Protein AF-A0A1A6FVG8-F1 (afdb_monomer)

Structure (mmCIF, N/CA/C/O backbone):
data_AF-A0A1A6FVG8-F1
#
_entry.id   AF-A0A1A6FVG8-F1
#
loop_
_atom_site.group_PDB
_atom_site.id
_atom_site.type_symbol
_atom_site.label_atom_id
_atom_site.label_alt_id
_atom_site.label_comp_id
_atom_site.label_asym_id
_atom_site.label_entity_id
_atom_site.label_seq_id
_atom_site.pdbx_PDB_ins_code
_atom_site.Cartn_x
_atom_site.Cartn_y
_atom_site.Cartn_z
_atom_site.occupancy
_atom_site.B_iso_or_equiv
_atom_site.auth_seq_id
_atom_site.auth_comp_id
_atom_site.auth_asym_id
_atom_site.auth_atom_id
_atom_site.pdbx_PDB_model_num
ATOM 1 N N . MET A 1 1 ? -2.860 -23.372 -15.529 1.00 34.84 1 MET A N 1
ATOM 2 C CA . MET A 1 1 ? -3.902 -23.498 -14.485 1.00 34.84 1 MET A CA 1
ATOM 3 C C . MET A 1 1 ? -3.884 -22.216 -13.675 1.00 34.84 1 MET A C 1
ATOM 5 O O . MET A 1 1 ? -2.867 -21.927 -13.066 1.00 34.84 1 MET A O 1
ATOM 9 N N . ASN A 1 2 ? -4.940 -21.405 -13.748 1.00 47.41 2 ASN A N 1
ATOM 10 C CA . ASN A 1 2 ? -5.013 -20.133 -13.028 1.00 47.41 2 ASN A CA 1
ATOM 11 C C . ASN A 1 2 ? -5.365 -20.455 -11.566 1.00 47.41 2 ASN A C 1
ATOM 13 O O . ASN A 1 2 ? -6.542 -20.512 -11.205 1.00 47.41 2 ASN A O 1
ATOM 17 N N . SER A 1 3 ? -4.362 -20.807 -10.752 1.00 52.22 3 SER A N 1
ATOM 18 C CA . SER A 1 3 ? -4.571 -20.931 -9.312 1.00 52.22 3 SER A CA 1
ATOM 19 C C . SER A 1 3 ? -5.071 -19.571 -8.834 1.00 52.22 3 SER A C 1
ATOM 21 O O . SER A 1 3 ? -4.434 -18.543 -9.059 1.00 52.22 3 SER A O 1
ATOM 23 N N . LYS A 1 4 ? -6.281 -19.535 -8.264 1.00 65.56 4 LYS A N 1
ATOM 24 C CA . LYS A 1 4 ? -6.825 -18.307 -7.681 1.00 65.56 4 LYS A CA 1
ATOM 25 C C . LYS A 1 4 ? -5.767 -17.762 -6.725 1.00 65.56 4 LYS A C 1
ATOM 27 O O . LYS A 1 4 ? -5.403 -18.447 -5.772 1.00 65.56 4 LYS A O 1
ATOM 32 N N . CYS A 1 5 ? -5.256 -16.567 -7.013 1.00 75.31 5 CYS A N 1
ATOM 33 C CA . CYS A 1 5 ? -4.341 -15.858 -6.130 1.00 75.31 5 CYS A CA 1
ATOM 34 C C . CYS A 1 5 ? -4.973 -15.834 -4.732 1.00 75.31 5 CYS A C 1
ATOM 36 O O . CYS A 1 5 ? -6.066 -15.287 -4.569 1.00 75.31 5 CYS A O 1
ATOM 38 N N . GLN A 1 6 ? -4.345 -16.506 -3.762 1.00 88.25 6 GLN A N 1
ATOM 39 C CA . GLN A 1 6 ? -4.859 -16.568 -2.397 1.00 88.25 6 GLN A CA 1
ATOM 40 C C . GLN A 1 6 ? -4.835 -15.163 -1.793 1.00 88.25 6 GLN A C 1
ATOM 42 O O . GLN A 1 6 ? -3.859 -14.423 -1.942 1.00 88.25 6 GLN A O 1
ATOM 47 N N . ARG A 1 7 ? -5.926 -14.789 -1.125 1.00 90.19 7 ARG A N 1
ATOM 48 C CA . ARG A 1 7 ? -6.104 -13.468 -0.521 1.00 90.19 7 ARG A CA 1
ATOM 49 C C . ARG A 1 7 ? -6.592 -13.606 0.912 1.00 90.19 7 ARG A C 1
ATOM 51 O O . ARG A 1 7 ? -7.279 -14.572 1.238 1.00 90.19 7 ARG A O 1
ATOM 58 N N . VAL A 1 8 ? -6.253 -12.624 1.734 1.00 90.25 8 VAL A N 1
ATOM 59 C CA . VAL A 1 8 ? -6.720 -12.491 3.116 1.00 90.25 8 VAL A CA 1
ATOM 60 C C . VAL A 1 8 ? -7.583 -11.243 3.210 1.00 90.25 8 VAL A C 1
ATOM 62 O O . VAL A 1 8 ? -7.234 -10.199 2.656 1.00 90.25 8 VAL A O 1
ATOM 65 N N . GLU A 1 9 ? -8.717 -11.366 3.890 1.00 91.00 9 GLU A N 1
ATOM 66 C CA . GLU A 1 9 ? -9.597 -10.239 4.185 1.00 91.00 9 GLU A CA 1
ATOM 67 C C . GLU A 1 9 ? -8.962 -9.329 5.245 1.00 91.00 9 GLU A C 1
ATOM 69 O O . GLU A 1 9 ? -8.462 -9.784 6.278 1.00 91.00 9 GLU A O 1
ATOM 74 N N . LEU A 1 10 ? -8.968 -8.033 4.963 1.00 92.06 10 LEU A N 1
ATOM 75 C CA . LEU A 1 10 ? -8.515 -6.970 5.843 1.00 92.06 10 LEU A CA 1
ATOM 76 C C . LEU A 1 10 ? -9.666 -6.500 6.738 1.00 92.06 10 LEU A C 1
ATOM 78 O O . LEU A 1 10 ? -10.840 -6.630 6.402 1.00 92.06 10 LEU A O 1
ATOM 82 N N . ASN A 1 11 ? -9.341 -5.880 7.873 1.00 90.31 11 ASN A N 1
ATOM 83 C CA . ASN A 1 11 ? -10.355 -5.401 8.821 1.00 90.31 11 ASN A CA 1
ATOM 84 C C . ASN A 1 11 ? -11.219 -4.225 8.317 1.00 90.31 11 ASN A C 1
ATOM 86 O O . ASN A 1 11 ? -12.112 -3.782 9.039 1.00 90.31 11 ASN A O 1
ATOM 90 N N . ASP A 1 12 ? -10.964 -3.732 7.103 1.00 92.25 12 ASP A N 1
ATOM 91 C CA . ASP A 1 12 ? -11.738 -2.701 6.417 1.00 92.25 12 ASP A CA 1
ATOM 92 C C . ASP A 1 12 ? -12.508 -3.230 5.189 1.00 92.25 12 ASP A C 1
ATOM 94 O O . ASP A 1 12 ? -12.988 -2.429 4.389 1.00 92.25 12 ASP A O 1
ATOM 98 N N . GLY A 1 13 ? -12.628 -4.558 5.045 1.00 91.31 13 GLY A N 1
ATOM 99 C CA . GLY A 1 13 ? -13.398 -5.233 3.991 1.00 91.31 13 GLY A CA 1
ATOM 100 C C . GLY A 1 13 ? -12.661 -5.409 2.659 1.00 91.31 13 GLY A C 1
ATOM 101 O O . GLY A 1 13 ? -13.190 -6.026 1.734 1.00 91.31 13 GLY A O 1
ATOM 102 N N . HIS A 1 14 ? -11.439 -4.887 2.538 1.00 92.56 14 HIS A N 1
ATOM 103 C CA . HIS A 1 14 ? -10.589 -5.115 1.372 1.00 92.56 14 HIS A CA 1
ATOM 104 C C . HIS A 1 14 ? -9.851 -6.461 1.445 1.00 92.56 14 HIS A C 1
ATOM 106 O O . HIS A 1 14 ? -9.813 -7.115 2.483 1.00 92.56 14 HIS A O 1
ATOM 112 N N . PHE A 1 15 ? -9.219 -6.877 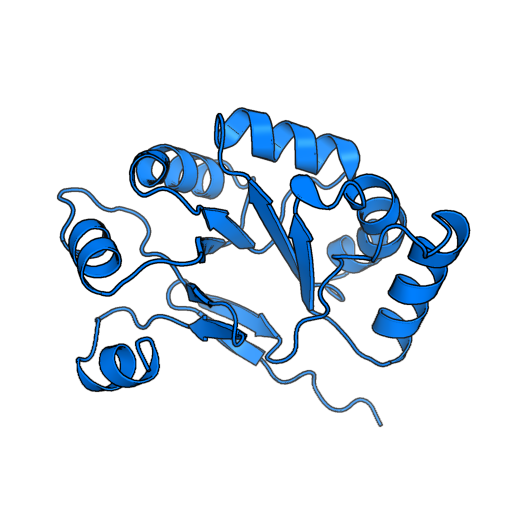0.344 1.00 91.06 15 PHE A N 1
ATOM 113 C CA . PHE A 1 15 ? -8.503 -8.153 0.258 1.00 91.06 15 PHE A CA 1
ATOM 114 C C . PHE A 1 15 ? -7.066 -7.954 -0.206 1.00 91.06 15 PHE A C 1
ATOM 116 O O . PHE A 1 15 ? -6.839 -7.439 -1.297 1.00 91.06 15 PHE A O 1
ATOM 123 N N . ILE A 1 16 ? -6.105 -8.453 0.570 1.00 90.88 16 ILE A N 1
ATOM 124 C CA . ILE A 1 16 ? -4.681 -8.414 0.222 1.00 90.88 16 ILE A CA 1
ATOM 125 C C . ILE A 1 16 ? -4.210 -9.782 -0.299 1.00 90.88 16 ILE A C 1
ATOM 127 O O . ILE A 1 16 ? -4.532 -10.805 0.315 1.00 90.88 16 ILE A O 1
ATOM 131 N N . PRO A 1 17 ? -3.452 -9.859 -1.409 1.00 91.94 17 PRO A N 1
ATOM 132 C CA . PRO A 1 17 ? -2.793 -11.101 -1.811 1.00 91.94 17 PRO A CA 1
ATOM 133 C C . PRO A 1 17 ? -1.772 -11.574 -0.768 1.00 91.94 17 PRO A C 1
ATOM 135 O O . PRO A 1 17 ? -0.969 -10.778 -0.276 1.00 91.94 17 PRO A O 1
ATOM 138 N N . VAL A 1 18 ? -1.781 -12.877 -0.462 1.00 89.81 18 VAL A N 1
ATOM 139 C CA . VAL A 1 18 ? -0.956 -13.467 0.617 1.00 89.81 18 VAL A CA 1
ATOM 140 C C . VAL A 1 18 ? 0.545 -13.380 0.367 1.00 89.81 18 VAL A C 1
ATOM 142 O O . VAL A 1 18 ? 1.324 -13.389 1.315 1.00 89.81 18 VAL A O 1
ATOM 145 N N . LEU A 1 19 ? 0.950 -13.307 -0.901 1.00 89.50 19 LEU A N 1
ATOM 146 C CA . LEU A 1 19 ? 2.344 -13.249 -1.309 1.00 89.50 19 LEU A CA 1
ATOM 147 C C . LEU A 1 19 ? 2.613 -11.927 -2.025 1.00 89.50 19 LEU A C 1
ATOM 149 O O . LEU A 1 19 ? 2.055 -11.671 -3.094 1.00 89.50 19 LEU A O 1
ATOM 153 N N . GLY A 1 20 ? 3.464 -11.106 -1.411 1.00 89.31 20 GLY A N 1
ATOM 154 C CA . GLY A 1 20 ? 3.943 -9.842 -1.960 1.00 89.31 20 GLY A CA 1
ATOM 155 C C . GLY A 1 20 ? 5.309 -9.977 -2.629 1.00 89.31 20 GLY A C 1
ATOM 156 O O . GLY A 1 20 ? 6.128 -10.808 -2.241 1.00 89.31 20 GLY A O 1
ATOM 157 N N . PHE A 1 21 ? 5.550 -9.135 -3.627 1.00 90.69 21 PHE A N 1
ATOM 158 C CA . PHE A 1 21 ? 6.828 -8.951 -4.295 1.00 90.69 21 PHE A CA 1
ATOM 159 C C . PHE A 1 21 ? 7.433 -7.611 -3.866 1.00 90.69 21 PHE A C 1
ATOM 161 O O . PHE A 1 21 ? 6.901 -6.551 -4.197 1.00 90.69 21 PHE A O 1
ATOM 168 N N . GLY A 1 22 ? 8.535 -7.655 -3.118 1.00 89.00 22 GLY A N 1
ATOM 169 C CA . GLY A 1 22 ? 9.268 -6.456 -2.712 1.00 89.00 22 GLY A CA 1
ATOM 170 C C . GLY A 1 22 ? 10.057 -5.859 -3.874 1.00 89.00 22 GLY A C 1
ATOM 171 O O . GLY A 1 22 ? 10.742 -6.573 -4.601 1.00 89.00 22 GLY A O 1
ATOM 172 N N . THR A 1 23 ? 9.989 -4.539 -4.034 1.00 87.38 23 THR A N 1
ATOM 173 C CA . THR A 1 23 ? 10.678 -3.804 -5.114 1.00 87.38 23 THR A CA 1
ATOM 174 C C . THR A 1 23 ? 11.928 -3.056 -4.637 1.00 87.38 23 THR A C 1
ATOM 176 O O . THR A 1 23 ? 12.457 -2.193 -5.344 1.00 87.38 23 THR A O 1
ATOM 179 N N . ALA A 1 24 ? 12.419 -3.399 -3.442 1.00 87.12 24 ALA A N 1
ATOM 180 C CA . ALA A 1 24 ? 13.734 -2.999 -2.962 1.00 87.12 24 ALA A CA 1
ATOM 181 C C . ALA A 1 24 ? 14.803 -3.761 -3.754 1.00 87.12 24 ALA A C 1
ATOM 183 O O . ALA A 1 24 ? 14.993 -4.963 -3.572 1.00 87.12 24 ALA A O 1
ATOM 184 N N . ILE A 1 25 ? 15.473 -3.059 -4.661 1.00 84.69 25 ILE A N 1
ATOM 185 C CA . ILE A 1 25 ? 16.453 -3.648 -5.570 1.00 84.69 25 ILE A CA 1
ATOM 186 C C . ILE A 1 25 ? 17.857 -3.195 -5.142 1.00 84.69 25 ILE A C 1
ATOM 188 O O . ILE A 1 25 ? 18.042 -1.998 -4.898 1.00 84.69 25 ILE A O 1
ATOM 192 N N . PRO A 1 26 ? 18.836 -4.116 -5.025 1.00 84.62 26 PRO A N 1
ATOM 193 C CA . PRO A 1 26 ? 20.217 -3.767 -4.702 1.00 84.62 26 PRO A CA 1
ATOM 194 C C . PRO A 1 26 ? 20.813 -2.775 -5.707 1.00 84.62 26 PRO A C 1
ATOM 196 O O . PRO A 1 26 ? 20.472 -2.801 -6.892 1.00 84.62 26 PRO A O 1
ATOM 199 N N . ALA A 1 27 ? 21.718 -1.911 -5.244 1.00 80.44 27 ALA A N 1
ATOM 200 C CA . ALA A 1 27 ? 22.292 -0.836 -6.057 1.00 80.44 27 ALA A CA 1
ATOM 201 C C . ALA A 1 27 ? 23.117 -1.352 -7.253 1.00 80.44 27 ALA A C 1
ATOM 203 O O . ALA A 1 27 ? 23.330 -0.630 -8.223 1.00 80.44 27 ALA A O 1
ATOM 204 N N . GLU A 1 28 ? 23.564 -2.604 -7.189 1.00 85.69 28 GLU A N 1
ATOM 205 C CA . GLU A 1 28 ? 24.358 -3.288 -8.206 1.00 85.69 28 GLU A CA 1
ATOM 206 C C . GLU A 1 28 ? 23.520 -3.714 -9.419 1.00 85.69 28 GLU A C 1
ATOM 208 O O . GLU A 1 28 ? 24.066 -3.996 -10.488 1.00 85.69 28 GLU A O 1
ATOM 213 N N . VAL A 1 29 ? 22.193 -3.781 -9.277 1.00 84.19 29 VAL A N 1
ATOM 214 C CA . VAL A 1 29 ? 21.304 -4.166 -10.373 1.00 84.19 29 VAL A CA 1
ATOM 215 C C . VAL A 1 29 ? 21.074 -2.957 -11.285 1.00 84.19 29 VAL A C 1
ATOM 217 O O . VAL A 1 29 ? 20.581 -1.924 -10.827 1.00 84.19 29 VAL A O 1
ATOM 220 N N . PRO A 1 30 ? 21.357 -3.070 -12.597 1.00 85.38 30 PRO A N 1
ATOM 221 C CA . PRO A 1 30 ? 21.094 -1.989 -13.535 1.00 85.38 30 PRO A CA 1
ATOM 222 C C . PRO A 1 30 ? 19.617 -1.594 -13.544 1.00 85.38 30 PRO A C 1
ATOM 224 O O . PRO A 1 30 ? 18.732 -2.451 -13.634 1.00 85.38 30 PRO A O 1
ATOM 227 N N . THR A 1 31 ? 19.344 -0.289 -13.549 1.00 80.31 31 THR A N 1
ATOM 228 C CA . THR A 1 31 ? 17.974 0.250 -13.593 1.00 80.31 31 THR A CA 1
ATOM 229 C C . THR A 1 31 ? 17.180 -0.242 -14.804 1.00 80.31 31 THR A C 1
ATOM 231 O O . THR A 1 31 ? 15.965 -0.421 -14.721 1.00 80.31 31 THR A O 1
ATOM 234 N N . SER A 1 32 ? 17.865 -0.553 -15.910 1.00 82.81 32 SER A N 1
ATOM 235 C CA . SER A 1 32 ? 17.273 -1.139 -17.116 1.00 82.81 32 SER A CA 1
ATOM 236 C C . SER A 1 32 ? 16.593 -2.492 -16.876 1.00 82.81 32 SER A C 1
ATOM 238 O O . SER A 1 32 ? 15.628 -2.805 -17.571 1.00 82.81 32 SER A O 1
ATOM 240 N N . LYS A 1 33 ? 17.030 -3.269 -15.873 1.00 88.25 33 LYS A N 1
ATOM 241 C CA . LYS A 1 33 ? 16.464 -4.589 -15.547 1.00 88.25 33 LYS A CA 1
ATOM 242 C C . LYS A 1 33 ? 15.262 -4.533 -14.611 1.00 88.25 33 LYS A C 1
ATOM 244 O O . LYS A 1 33 ? 14.511 -5.499 -14.533 1.00 88.25 33 LYS A O 1
ATOM 249 N N . ILE A 1 34 ? 15.037 -3.411 -13.924 1.00 87.31 34 ILE A N 1
ATOM 250 C CA . ILE A 1 34 ? 13.958 -3.281 -12.931 1.00 87.31 34 ILE A CA 1
ATOM 251 C C . ILE A 1 34 ? 12.598 -3.588 -13.566 1.00 87.31 34 ILE A C 1
ATOM 253 O O . ILE A 1 34 ? 11.827 -4.390 -13.043 1.00 87.31 34 ILE A O 1
ATOM 257 N N . LYS A 1 35 ? 12.325 -3.005 -14.739 1.00 89.19 35 LYS A N 1
ATOM 258 C CA . LYS A 1 35 ? 11.061 -3.219 -15.457 1.00 89.19 35 LYS A CA 1
ATOM 259 C C . LYS A 1 35 ? 10.870 -4.676 -15.872 1.00 89.19 35 LYS A C 1
ATOM 261 O O . LYS A 1 35 ? 9.755 -5.184 -15.815 1.00 89.19 35 LYS A O 1
ATOM 266 N N . GLU A 1 36 ? 11.943 -5.335 -16.301 1.00 91.31 36 GLU A N 1
ATOM 267 C CA . GLU A 1 36 ? 11.922 -6.744 -16.698 1.00 91.31 36 GLU A CA 1
ATOM 268 C C . GLU A 1 36 ? 11.611 -7.645 -15.499 1.00 91.31 36 GLU A C 1
ATOM 270 O O . GLU A 1 36 ? 10.704 -8.467 -15.578 1.00 91.31 36 GLU A O 1
ATOM 275 N N . ILE A 1 37 ? 12.269 -7.414 -14.359 1.00 91.31 37 ILE A N 1
ATOM 276 C CA . ILE A 1 37 ? 12.026 -8.146 -13.107 1.00 91.31 37 ILE A CA 1
ATOM 277 C C . ILE A 1 37 ? 10.553 -8.045 -12.690 1.00 91.31 37 ILE A C 1
ATOM 279 O O . ILE A 1 37 ? 9.933 -9.050 -12.345 1.00 91.31 37 ILE A O 1
ATOM 283 N N . ILE A 1 38 ? 9.969 -6.847 -12.759 1.00 90.94 38 ILE A N 1
ATOM 284 C CA . ILE A 1 38 ? 8.567 -6.628 -12.381 1.00 90.94 38 ILE A CA 1
ATOM 285 C C . ILE A 1 38 ? 7.619 -7.335 -13.355 1.00 90.94 38 ILE A C 1
ATOM 287 O O . ILE A 1 38 ? 6.657 -7.961 -12.915 1.00 90.94 38 ILE A O 1
ATOM 291 N N . LYS A 1 39 ? 7.893 -7.289 -14.666 1.00 90.81 39 LYS A N 1
ATOM 292 C CA . LYS A 1 39 ? 7.106 -8.025 -15.672 1.00 90.81 39 LYS A CA 1
ATOM 293 C C . LYS A 1 39 ? 7.147 -9.530 -15.414 1.00 90.81 39 LYS A C 1
ATOM 295 O O . LYS A 1 39 ? 6.093 -10.150 -15.338 1.00 90.81 39 LYS A O 1
ATOM 300 N N . ILE A 1 40 ? 8.337 -10.081 -15.168 1.00 92.75 40 ILE A N 1
ATOM 301 C CA . ILE A 1 40 ? 8.515 -11.497 -14.827 1.00 92.75 40 ILE A CA 1
ATOM 302 C C . ILE A 1 40 ? 7.721 -11.852 -13.565 1.00 92.75 40 ILE A C 1
ATOM 304 O O . ILE A 1 40 ? 7.055 -12.883 -13.540 1.00 92.75 40 ILE A O 1
ATOM 308 N N . ALA A 1 41 ? 7.733 -11.004 -12.533 1.00 91.94 41 ALA A N 1
ATOM 309 C CA . ALA A 1 41 ? 6.936 -11.235 -11.330 1.00 91.94 41 ALA A CA 1
ATOM 310 C C . ALA A 1 41 ? 5.426 -11.265 -11.640 1.00 91.94 41 ALA A C 1
ATOM 312 O O . ALA A 1 41 ? 4.711 -12.153 -11.172 1.00 91.94 41 ALA A O 1
ATOM 313 N N . ILE A 1 42 ? 4.924 -10.343 -12.466 1.00 90.44 42 ILE A N 1
ATOM 314 C CA . ILE A 1 42 ? 3.514 -10.334 -12.887 1.00 90.44 42 ILE A CA 1
ATOM 315 C C . ILE A 1 42 ? 3.169 -11.618 -13.654 1.00 90.44 42 ILE A C 1
ATOM 317 O O . ILE A 1 42 ? 2.147 -12.249 -13.354 1.00 90.44 42 ILE A O 1
ATOM 321 N N . ASP A 1 43 ? 4.018 -12.026 -14.595 1.00 90.00 43 ASP A N 1
ATOM 322 C CA . ASP A 1 43 ? 3.821 -13.222 -15.421 1.00 90.00 43 ASP A CA 1
ATOM 323 C C . ASP A 1 43 ? 3.899 -14.511 -14.589 1.00 90.00 43 ASP A C 1
ATOM 325 O O . ASP A 1 43 ? 3.120 -15.440 -14.799 1.00 90.00 43 ASP A O 1
ATOM 329 N N . ALA A 1 44 ? 4.752 -14.529 -13.562 1.00 90.62 44 ALA A N 1
ATOM 330 C CA . ALA A 1 44 ? 4.840 -15.602 -12.571 1.00 90.62 44 ALA A CA 1
ATOM 331 C C . ALA A 1 44 ? 3.629 -15.662 -11.618 1.00 90.62 44 ALA A C 1
ATOM 333 O O . ALA A 1 44 ? 3.515 -16.594 -10.823 1.00 90.62 44 ALA A O 1
ATOM 334 N N . GLY A 1 45 ? 2.713 -14.691 -11.688 1.00 89.19 45 GLY A N 1
ATOM 335 C CA . GLY A 1 45 ? 1.472 -14.690 -10.916 1.00 89.19 45 GLY A CA 1
ATOM 336 C C . GLY A 1 45 ? 1.490 -13.819 -9.660 1.00 89.19 45 GLY A C 1
ATOM 337 O O . GLY A 1 45 ? 0.521 -13.860 -8.901 1.00 89.19 45 GLY A O 1
ATOM 338 N N . PHE A 1 46 ? 2.524 -13.000 -9.434 1.00 90.44 46 PHE A N 1
ATOM 339 C CA . PHE A 1 46 ? 2.510 -12.032 -8.337 1.00 90.44 46 PHE A CA 1
ATOM 340 C C . PHE A 1 46 ? 1.475 -10.941 -8.600 1.00 90.44 46 PHE A C 1
ATOM 342 O O . PHE A 1 46 ? 1.344 -10.405 -9.704 1.00 90.44 46 PHE A O 1
ATOM 349 N N . ARG A 1 47 ? 0.694 -10.634 -7.568 1.00 90.12 47 ARG A N 1
ATOM 350 C CA . ARG A 1 47 ? -0.405 -9.664 -7.632 1.00 90.12 47 ARG A CA 1
ATOM 351 C C . ARG A 1 47 ? -0.304 -8.616 -6.535 1.00 90.12 47 ARG A C 1
ATOM 353 O O . ARG A 1 47 ? -1.152 -7.750 -6.490 1.00 90.12 47 ARG A O 1
ATOM 360 N N . HIS A 1 48 ? 0.696 -8.684 -5.664 1.00 91.38 48 HIS A N 1
ATOM 361 C CA . HIS A 1 48 ? 0.941 -7.720 -4.598 1.00 91.38 48 HIS A CA 1
ATOM 362 C C . HIS A 1 48 ? 2.372 -7.221 -4.734 1.00 91.38 48 HIS A C 1
ATOM 364 O O . HIS A 1 48 ? 3.292 -8.032 -4.731 1.00 91.38 48 HIS A O 1
ATOM 370 N N . PHE A 1 49 ? 2.544 -5.914 -4.900 1.00 90.44 49 PHE A N 1
ATOM 371 C CA . PHE A 1 49 ? 3.841 -5.266 -5.060 1.00 90.44 49 PHE A CA 1
ATOM 372 C C . PHE A 1 49 ? 4.063 -4.266 -3.928 1.00 90.44 49 PHE A C 1
ATOM 374 O O . PHE A 1 49 ? 3.285 -3.325 -3.765 1.00 90.44 49 PHE A O 1
ATOM 381 N N . ASP A 1 50 ? 5.135 -4.490 -3.174 1.00 89.00 50 ASP A N 1
ATOM 382 C CA . ASP A 1 50 ? 5.581 -3.624 -2.088 1.00 89.00 50 ASP A CA 1
ATOM 383 C C . ASP A 1 50 ? 6.635 -2.653 -2.612 1.00 89.00 50 ASP A C 1
ATOM 385 O O . ASP A 1 50 ? 7.661 -3.050 -3.177 1.00 89.00 50 ASP A O 1
ATOM 389 N N . SER A 1 51 ? 6.347 -1.363 -2.464 1.00 86.38 51 SER A N 1
ATOM 390 C CA . SER A 1 51 ? 7.216 -0.277 -2.889 1.00 86.38 51 SER A CA 1
ATOM 391 C C . SER A 1 51 ? 7.390 0.760 -1.788 1.00 86.38 51 SER A C 1
ATOM 393 O O . SER A 1 51 ? 6.639 0.856 -0.819 1.00 86.38 51 SER A O 1
ATOM 395 N N . SER A 1 52 ? 8.433 1.559 -1.937 1.00 82.69 52 SER A N 1
ATOM 396 C CA . SER A 1 52 ? 8.779 2.641 -1.033 1.00 82.69 52 SER A CA 1
ATOM 397 C C . SER A 1 52 ? 9.528 3.687 -1.822 1.00 82.69 52 SER A C 1
ATOM 399 O O . SER A 1 52 ? 10.367 3.379 -2.673 1.00 82.69 52 SER A O 1
ATOM 401 N N . SER A 1 53 ? 9.319 4.946 -1.478 1.00 76.25 53 SER A N 1
ATOM 402 C CA . SER A 1 53 ? 10.088 6.009 -2.107 1.00 76.25 53 SER A CA 1
ATOM 403 C C . SER A 1 53 ? 11.570 5.971 -1.806 1.00 76.25 53 SER A C 1
ATOM 405 O O . SER A 1 53 ? 12.372 6.514 -2.565 1.00 76.25 53 SER A O 1
ATOM 407 N N . VAL A 1 54 ? 11.936 5.360 -0.680 1.00 79.44 54 VAL A N 1
ATOM 408 C CA . VAL A 1 54 ? 13.332 5.193 -0.279 1.00 79.44 54 VAL A CA 1
ATOM 409 C C . VAL A 1 54 ? 14.053 4.272 -1.263 1.00 79.44 54 VAL A C 1
ATOM 411 O O . VAL A 1 54 ? 15.248 4.445 -1.483 1.00 79.44 54 VAL A O 1
ATOM 414 N N . TYR A 1 55 ? 13.329 3.357 -1.919 1.00 82.00 55 TYR A N 1
ATOM 415 C CA . TYR A 1 55 ? 13.903 2.433 -2.898 1.00 82.00 55 TYR A CA 1
ATOM 416 C C . TYR A 1 55 ? 14.298 3.137 -4.197 1.00 82.00 55 TYR A C 1
ATOM 418 O O . TYR A 1 55 ? 15.110 2.609 -4.947 1.00 82.00 55 TYR A O 1
ATOM 426 N N . LYS A 1 56 ? 13.757 4.336 -4.469 1.00 82.19 56 LYS A N 1
ATOM 427 C CA . LYS A 1 56 ? 13.987 5.089 -5.718 1.00 82.19 56 LYS A CA 1
ATOM 428 C C . LYS A 1 56 ? 13.639 4.289 -6.986 1.00 82.19 56 LYS A C 1
ATOM 430 O O . LYS A 1 56 ? 14.117 4.610 -8.070 1.00 82.19 56 LYS A O 1
ATOM 435 N N . THR A 1 57 ? 12.781 3.275 -6.856 1.00 83.19 57 THR A N 1
ATOM 436 C CA . THR A 1 57 ? 12.313 2.414 -7.953 1.00 83.19 57 THR A CA 1
ATOM 437 C C . THR A 1 57 ? 10.890 2.745 -8.415 1.00 83.19 57 THR A C 1
ATOM 439 O O . THR A 1 57 ? 10.442 2.196 -9.419 1.00 83.19 57 THR A O 1
ATOM 442 N N . GLU A 1 58 ? 10.197 3.666 -7.727 1.00 81.06 58 GLU A N 1
ATOM 443 C CA . GLU A 1 58 ? 8.779 4.001 -7.946 1.00 81.06 58 GLU A CA 1
ATOM 444 C C . GLU A 1 58 ? 8.442 4.309 -9.412 1.00 81.06 58 GLU A C 1
ATOM 446 O O . GLU A 1 58 ? 7.429 3.826 -9.905 1.00 81.06 58 GLU A O 1
ATOM 451 N N . ASP A 1 59 ? 9.297 5.049 -10.126 1.00 84.62 59 ASP A N 1
ATOM 452 C CA . ASP A 1 59 ? 9.043 5.433 -11.523 1.00 84.62 59 ASP A CA 1
ATOM 453 C C . ASP A 1 59 ? 8.979 4.197 -12.445 1.00 84.62 59 ASP A C 1
ATOM 455 O O . ASP A 1 59 ? 8.063 4.046 -13.254 1.00 84.62 59 ASP A O 1
ATOM 459 N N . TYR A 1 60 ? 9.918 3.260 -12.271 1.00 86.44 60 TYR A N 1
ATOM 460 C CA . TYR A 1 60 ? 9.975 2.009 -13.035 1.00 86.44 60 TYR A CA 1
ATOM 461 C C . TYR A 1 60 ? 8.834 1.064 -12.662 1.00 86.44 60 TYR A C 1
ATOM 463 O O . TYR A 1 60 ? 8.268 0.397 -13.529 1.00 86.44 60 TYR A O 1
ATOM 471 N N . VAL A 1 61 ? 8.509 1.015 -11.368 1.00 85.12 61 VAL A N 1
ATOM 472 C CA . VAL A 1 61 ? 7.412 0.215 -10.827 1.00 85.12 61 VAL A CA 1
ATOM 473 C C . VAL A 1 61 ? 6.088 0.691 -11.397 1.00 85.12 61 VAL A C 1
ATOM 475 O O . VAL A 1 61 ? 5.382 -0.098 -12.022 1.00 85.12 61 VAL A O 1
ATOM 478 N N . GLY A 1 62 ? 5.803 1.987 -11.272 1.00 83.81 62 GLY A N 1
ATOM 479 C CA . GLY A 1 62 ? 4.590 2.613 -11.776 1.00 83.81 62 GLY A CA 1
ATOM 480 C C . GLY A 1 62 ? 4.372 2.386 -13.264 1.00 83.81 62 GLY A C 1
ATOM 481 O O . GLY A 1 62 ? 3.275 2.014 -13.663 1.00 83.81 62 GLY A O 1
ATOM 482 N N . GLU A 1 63 ? 5.412 2.530 -14.088 1.00 85.69 63 GLU A N 1
ATOM 483 C CA . GLU A 1 63 ? 5.295 2.317 -15.535 1.00 85.69 63 GLU A CA 1
ATOM 484 C C . GLU A 1 63 ? 4.807 0.906 -15.896 1.00 85.69 63 GLU A C 1
ATOM 486 O O . GLU A 1 63 ? 3.992 0.747 -16.805 1.00 85.69 63 GLU A O 1
ATOM 491 N N . VAL A 1 64 ? 5.270 -0.121 -15.177 1.00 86.31 64 VAL A N 1
ATOM 492 C CA . VAL A 1 64 ? 4.892 -1.512 -15.458 1.00 86.31 64 VAL A CA 1
ATOM 493 C C . VAL A 1 64 ? 3.540 -1.865 -14.842 1.00 86.31 64 VAL A C 1
ATOM 495 O O . VAL A 1 64 ? 2.734 -2.538 -15.485 1.00 86.31 64 VAL A O 1
ATOM 498 N N . ILE A 1 65 ? 3.273 -1.430 -13.606 1.00 85.06 65 ILE A N 1
ATOM 499 C CA . ILE A 1 65 ? 2.077 -1.863 -12.872 1.00 85.06 65 ILE A CA 1
ATOM 500 C C . ILE A 1 65 ? 0.836 -1.025 -13.176 1.00 85.06 65 ILE A C 1
ATOM 502 O O . ILE A 1 65 ? -0.263 -1.482 -12.885 1.00 85.06 65 ILE A O 1
ATOM 506 N N . ARG A 1 66 ? 0.960 0.166 -13.775 1.00 83.50 66 ARG A N 1
ATOM 507 C CA . ARG A 1 66 ? -0.173 1.086 -13.981 1.00 83.50 66 ARG A CA 1
ATOM 508 C C . ARG A 1 66 ? -1.358 0.459 -14.695 1.00 83.50 66 ARG A C 1
ATOM 510 O O . ARG A 1 66 ? -2.473 0.506 -14.183 1.00 83.50 66 ARG A O 1
ATOM 517 N N . SER A 1 67 ? -1.124 -0.149 -15.857 1.00 77.31 67 SER A N 1
ATOM 518 C CA . SER A 1 67 ? -2.196 -0.812 -16.608 1.00 77.31 67 SER A CA 1
ATOM 519 C C . SER A 1 67 ? -2.782 -1.996 -15.835 1.00 77.31 67 SER A C 1
ATOM 521 O O . SER A 1 67 ? -3.980 -2.244 -15.913 1.00 77.31 67 SER A O 1
ATOM 523 N N . LYS A 1 68 ? -1.952 -2.669 -15.029 1.00 79.88 68 LYS A N 1
ATOM 524 C CA . LYS A 1 68 ? -2.329 -3.825 -14.210 1.00 79.88 68 LYS A CA 1
ATOM 525 C C . LYS A 1 68 ? -3.053 -3.466 -12.916 1.00 79.88 68 LYS A C 1
ATOM 527 O O . LYS A 1 68 ? -3.750 -4.306 -12.367 1.00 79.88 68 LYS A O 1
ATOM 532 N N . ILE A 1 69 ? -2.907 -2.251 -12.401 1.00 77.81 69 ILE A N 1
ATOM 533 C CA . ILE A 1 69 ? -3.726 -1.759 -11.284 1.00 77.81 69 ILE A CA 1
ATOM 534 C C . ILE A 1 69 ? -5.098 -1.337 -11.805 1.00 77.81 69 ILE A C 1
ATOM 536 O O . ILE A 1 69 ? -6.113 -1.668 -11.197 1.00 77.81 69 ILE A O 1
ATOM 540 N N . ALA A 1 70 ? -5.141 -0.656 -12.955 1.00 73.31 70 ALA A N 1
ATOM 541 C CA . ALA A 1 70 ? -6.389 -0.193 -13.559 1.00 73.31 70 ALA A CA 1
ATOM 542 C C . ALA A 1 70 ? -7.352 -1.345 -13.904 1.00 73.31 70 ALA A C 1
ATOM 544 O O . ALA A 1 70 ? -8.559 -1.203 -13.726 1.00 73.31 70 ALA A O 1
ATOM 545 N N . ASP A 1 71 ? -6.829 -2.494 -14.344 1.00 74.06 71 ASP A N 1
ATOM 546 C CA . ASP A 1 71 ? -7.626 -3.699 -14.622 1.00 74.06 71 ASP A CA 1
ATOM 547 C C . ASP A 1 71 ? -7.850 -4.606 -13.387 1.00 74.06 71 ASP A C 1
ATOM 549 O O . ASP A 1 71 ? -8.524 -5.634 -13.480 1.00 74.06 71 ASP A O 1
ATOM 553 N N . GLY A 1 72 ? -7.314 -4.228 -12.218 1.00 69.88 72 GLY A N 1
ATOM 554 C CA . GLY A 1 72 ? -7.450 -4.964 -10.957 1.00 69.88 72 GLY A CA 1
ATOM 555 C C . GLY A 1 72 ? -6.560 -6.206 -10.827 1.00 69.88 72 GLY A C 1
ATOM 556 O O . GLY A 1 72 ? -6.722 -6.981 -9.876 1.00 69.88 72 GLY A O 1
ATOM 557 N N . THR A 1 73 ? -5.622 -6.419 -11.753 1.00 56.66 73 THR A N 1
ATOM 558 C CA . THR A 1 73 ? -4.633 -7.500 -11.675 1.00 56.66 73 THR A CA 1
ATOM 559 C C . THR A 1 73 ? -3.682 -7.286 -10.499 1.00 56.66 73 THR A C 1
ATOM 561 O O . THR A 1 73 ? -3.406 -8.221 -9.759 1.00 56.66 73 THR A O 1
ATOM 564 N N . VAL A 1 74 ? -3.169 -6.080 -10.289 1.00 71.44 74 VAL A N 1
ATOM 565 C CA . VAL A 1 74 ? -2.135 -5.793 -9.288 1.00 71.44 74 VAL A CA 1
ATOM 566 C C . VAL A 1 74 ? -2.693 -4.971 -8.128 1.00 71.44 74 VAL A C 1
ATOM 568 O O . VAL A 1 74 ? -3.480 -4.054 -8.317 1.00 71.44 74 VAL A O 1
ATOM 571 N N . TRP A 1 75 ? -2.235 -5.323 -6.931 1.00 74.25 75 TRP A N 1
ATOM 572 C CA . TRP A 1 75 ? -2.368 -4.634 -5.658 1.00 74.25 75 TRP A CA 1
ATOM 573 C C . TRP A 1 75 ? -1.022 -3.986 -5.317 1.00 74.25 75 TRP A C 1
ATOM 575 O O . TRP A 1 75 ? -0.004 -4.683 -5.288 1.00 74.25 75 TRP A O 1
ATOM 585 N N . CYS A 1 76 ? -0.976 -2.682 -5.057 1.00 69.31 76 CYS A N 1
ATOM 586 C CA . CYS A 1 76 ? 0.274 -1.985 -4.733 1.00 69.31 76 CYS A CA 1
ATOM 587 C C . CYS A 1 76 ? 0.200 -1.296 -3.374 1.00 69.31 76 CYS A C 1
ATOM 589 O O . CYS A 1 76 ? -0.757 -0.570 -3.092 1.00 69.31 76 CYS A O 1
ATOM 591 N N . ASN A 1 77 ? 1.248 -1.460 -2.563 1.00 71.19 77 ASN A N 1
ATOM 592 C CA . ASN A 1 77 ? 1.440 -0.665 -1.358 1.00 71.19 77 ASN A CA 1
ATOM 593 C C . ASN A 1 77 ? 2.676 0.235 -1.451 1.00 71.19 77 ASN A C 1
ATOM 595 O O . ASN A 1 77 ? 3.662 -0.109 -2.101 1.00 71.19 77 ASN A O 1
ATOM 599 N N . CYS A 1 78 ? 2.601 1.411 -0.822 1.00 63.94 78 CYS A N 1
ATOM 600 C CA . CYS A 1 78 ? 3.710 2.362 -0.757 1.00 63.94 78 CYS A CA 1
ATOM 601 C C . CYS A 1 78 ? 3.999 2.779 0.691 1.00 63.94 78 CYS A C 1
ATOM 603 O O . CYS A 1 78 ? 3.101 2.835 1.539 1.00 63.94 78 CYS A O 1
ATOM 605 N N . PHE A 1 79 ? 5.266 3.072 0.970 1.00 61.44 79 PHE A N 1
ATOM 606 C CA . PHE A 1 79 ? 5.762 3.488 2.273 1.00 61.44 79 PHE A CA 1
ATOM 607 C C . PHE A 1 79 ? 6.466 4.856 2.198 1.00 61.44 79 PHE A C 1
ATOM 609 O O . PHE A 1 79 ? 7.414 5.016 1.425 1.00 61.44 79 PHE A O 1
ATOM 616 N N . ARG A 1 80 ? 6.048 5.828 3.035 1.00 63.69 80 ARG A N 1
ATOM 617 C CA . ARG A 1 80 ? 6.768 7.105 3.238 1.00 63.69 80 ARG A CA 1
ATOM 618 C C . ARG A 1 80 ? 6.602 7.708 4.650 1.00 63.69 80 ARG A C 1
ATOM 620 O O . ARG A 1 80 ? 5.477 7.823 5.133 1.00 63.69 80 ARG A O 1
ATOM 627 N N . PRO A 1 81 ? 7.698 8.150 5.304 1.00 53.56 81 PRO A N 1
ATOM 628 C CA . PRO A 1 81 ? 7.666 8.655 6.682 1.00 53.56 81 PRO A CA 1
ATOM 629 C C . PRO A 1 81 ? 7.394 10.166 6.866 1.00 53.56 81 PRO A C 1
ATOM 631 O O . PRO A 1 81 ? 7.019 10.561 7.968 1.00 53.56 81 PRO A O 1
ATOM 634 N N . GLU A 1 82 ? 7.528 11.019 5.844 1.00 56.16 82 GLU A N 1
ATOM 635 C CA . GLU A 1 82 ? 7.479 12.490 6.000 1.00 56.16 82 GLU A CA 1
ATOM 636 C C . GLU A 1 82 ? 6.307 13.117 5.229 1.00 56.16 82 GLU A C 1
ATOM 638 O O . GLU A 1 82 ? 6.027 12.699 4.113 1.00 56.16 82 GLU A O 1
ATOM 643 N N . LEU A 1 83 ? 5.610 14.111 5.803 1.00 67.62 83 LEU A N 1
ATOM 644 C CA . LEU A 1 83 ? 4.493 14.847 5.170 1.00 67.62 83 LEU A CA 1
ATOM 645 C C . LEU A 1 83 ? 3.501 13.943 4.404 1.00 67.62 83 LEU A C 1
ATOM 647 O O . LEU A 1 83 ? 3.277 14.105 3.207 1.00 67.62 83 LEU A O 1
ATOM 651 N N . VAL A 1 84 ? 2.908 12.992 5.136 1.00 75.62 84 VAL A N 1
ATOM 652 C CA . VAL A 1 84 ? 2.033 11.882 4.695 1.00 75.62 84 VAL A CA 1
ATOM 653 C C . VAL A 1 84 ? 1.282 12.118 3.383 1.00 75.62 84 VAL A C 1
ATOM 655 O O . VAL A 1 84 ? 1.437 11.327 2.456 1.00 75.62 84 VAL A O 1
ATOM 658 N N . ARG A 1 85 ? 0.477 13.189 3.304 1.00 81.88 85 ARG A N 1
ATOM 659 C CA . ARG A 1 85 ? -0.360 13.486 2.136 1.00 81.88 85 ARG A CA 1
ATOM 660 C C . ARG A 1 85 ? 0.460 13.941 0.933 1.00 81.88 85 ARG A C 1
ATOM 662 O O . ARG A 1 85 ? 0.343 13.336 -0.121 1.00 81.88 85 ARG A O 1
ATOM 669 N N . SER A 1 86 ? 1.301 14.962 1.088 1.00 82.38 86 SER A N 1
ATOM 670 C CA . SER A 1 86 ? 2.133 15.472 -0.010 1.00 82.38 86 SER A CA 1
ATOM 671 C C . SER A 1 86 ? 3.092 14.404 -0.531 1.00 82.38 86 SER A C 1
ATOM 673 O O . SER A 1 86 ? 3.340 14.316 -1.727 1.00 82.38 86 SER A O 1
ATOM 675 N N . SER A 1 87 ? 3.594 13.557 0.362 1.00 79.94 87 SER A N 1
ATOM 676 C CA . SER A 1 87 ? 4.407 12.395 0.017 1.00 79.94 87 SER A CA 1
ATOM 677 C C . SER A 1 87 ? 3.639 11.355 -0.792 1.00 79.94 87 SER A C 1
ATOM 679 O O . SER A 1 87 ? 4.155 10.887 -1.804 1.00 79.94 87 SER A O 1
ATOM 681 N N . LEU A 1 88 ? 2.404 11.038 -0.393 1.00 82.31 88 LEU A N 1
ATOM 682 C CA . LEU A 1 88 ? 1.541 10.142 -1.157 1.00 82.31 88 LEU A CA 1
ATOM 683 C C . LEU A 1 88 ? 1.213 10.731 -2.533 1.00 82.31 88 LEU A C 1
ATOM 685 O O . LEU A 1 88 ? 1.376 10.048 -3.533 1.00 82.31 88 LEU A O 1
ATOM 689 N N . GLU A 1 89 ? 0.830 12.005 -2.603 1.00 86.31 89 GLU A N 1
ATOM 690 C CA . GLU A 1 89 ? 0.548 12.707 -3.863 1.00 86.31 89 GLU A CA 1
ATOM 691 C C . GLU A 1 89 ? 1.778 12.734 -4.791 1.00 86.31 89 GLU A C 1
ATOM 693 O O . GLU A 1 89 ? 1.653 12.531 -5.998 1.00 86.31 89 GLU A O 1
ATOM 698 N N . GLN A 1 90 ? 2.986 12.921 -4.244 1.00 82.38 90 GLN A N 1
ATOM 699 C CA . GLN A 1 90 ? 4.230 12.821 -5.013 1.00 82.38 90 GLN A CA 1
ATOM 700 C C . GLN A 1 90 ? 4.465 11.410 -5.548 1.00 82.38 90 GLN A C 1
ATOM 702 O O . GLN A 1 90 ? 4.806 11.263 -6.721 1.00 82.38 90 GLN A O 1
ATOM 707 N N . SER A 1 91 ? 4.300 10.386 -4.707 1.00 81.44 91 SER A N 1
ATOM 708 C CA . SER A 1 91 ? 4.427 8.991 -5.127 1.00 81.44 91 SER A CA 1
ATOM 709 C C . SER A 1 91 ? 3.410 8.669 -6.219 1.00 81.44 91 SER A C 1
ATOM 711 O O . SER A 1 91 ? 3.822 8.238 -7.289 1.00 81.44 91 SER A O 1
ATOM 713 N N . LEU A 1 92 ? 2.127 8.996 -6.024 1.00 86.06 92 LEU A N 1
ATOM 714 C CA . LEU A 1 92 ? 1.051 8.838 -7.012 1.00 86.06 92 LEU A CA 1
ATOM 715 C C . LEU A 1 92 ? 1.380 9.520 -8.343 1.00 86.06 92 LEU A C 1
ATOM 717 O O . LEU A 1 92 ? 1.242 8.904 -9.396 1.00 86.06 92 LEU A O 1
ATOM 721 N N . LYS A 1 93 ? 1.904 10.751 -8.310 1.00 86.00 93 LYS A N 1
ATOM 722 C CA . LYS A 1 93 ? 2.334 11.472 -9.516 1.00 86.00 93 LYS A CA 1
ATOM 723 C C . LYS A 1 93 ? 3.479 10.766 -10.246 1.00 86.00 93 LYS A C 1
ATOM 725 O O . LYS A 1 93 ? 3.471 10.722 -11.473 1.00 86.00 93 LYS A O 1
ATOM 730 N N . LYS A 1 94 ? 4.455 10.226 -9.513 1.00 79.81 94 LYS A N 1
ATOM 731 C CA . LYS A 1 94 ? 5.592 9.484 -10.081 1.00 79.81 94 LYS A CA 1
ATOM 732 C C . LYS A 1 94 ? 5.149 8.206 -10.776 1.00 79.81 94 LYS A C 1
ATOM 734 O O . LYS A 1 94 ? 5.492 7.973 -11.932 1.00 79.81 94 LYS A O 1
ATOM 739 N N . VAL A 1 95 ? 4.324 7.413 -10.094 1.00 76.94 95 VAL A N 1
ATOM 740 C CA . VAL A 1 95 ? 3.808 6.158 -10.657 1.00 76.94 95 VAL A CA 1
ATOM 741 C C . VAL A 1 95 ? 2.686 6.393 -11.682 1.00 76.94 95 VAL A C 1
ATOM 743 O O . VAL A 1 95 ? 2.379 5.511 -12.488 1.00 76.94 95 VAL A O 1
ATOM 746 N N . GLN A 1 96 ? 2.137 7.613 -11.697 1.00 84.06 96 GLN A N 1
ATOM 747 C CA . GLN A 1 96 ? 0.954 8.058 -12.438 1.00 84.06 96 GLN A CA 1
ATOM 748 C C . GLN A 1 96 ? -0.238 7.128 -12.166 1.00 84.06 96 GLN A C 1
ATOM 750 O O . GLN A 1 96 ? -0.809 6.527 -13.076 1.00 84.06 96 GLN A O 1
ATOM 755 N N . LEU A 1 97 ? -0.551 6.981 -10.879 1.00 83.50 97 LEU A N 1
ATOM 756 C CA . LEU A 1 97 ? -1.738 6.299 -10.372 1.00 83.50 97 LEU A CA 1
ATOM 757 C C . LEU A 1 97 ? -2.644 7.314 -9.679 1.00 83.50 97 LEU A C 1
ATOM 759 O O . LEU A 1 97 ? -2.152 8.263 -9.070 1.00 83.50 97 LEU A O 1
ATOM 763 N N . ASP A 1 98 ? -3.949 7.064 -9.707 1.00 87.12 98 ASP A N 1
ATOM 764 C CA . ASP A 1 98 ? -4.930 7.877 -8.978 1.00 87.12 98 ASP A CA 1
ATOM 765 C C . ASP A 1 98 ? -5.013 7.491 -7.492 1.00 87.12 98 ASP A C 1
ATOM 767 O O . ASP A 1 98 ? -5.360 8.312 -6.644 1.00 87.12 98 ASP A O 1
ATOM 771 N N . TYR A 1 99 ? -4.672 6.240 -7.168 1.00 88.69 99 TYR A N 1
ATOM 772 C CA . TYR A 1 99 ? -4.692 5.696 -5.813 1.00 88.69 99 TYR A CA 1
ATOM 773 C C . TYR A 1 99 ? -3.653 4.575 -5.642 1.00 88.69 99 TYR A C 1
ATOM 775 O O . TYR A 1 99 ? -3.155 4.009 -6.616 1.00 88.69 99 TYR A O 1
ATOM 783 N N . VAL A 1 100 ? -3.362 4.220 -4.388 1.00 88.50 100 VAL A N 1
ATOM 784 C CA . VAL A 1 100 ? -2.685 2.963 -4.014 1.00 88.50 100 VAL A CA 1
ATOM 785 C C . VAL A 1 100 ? -3.618 2.086 -3.186 1.00 88.50 100 VAL A C 1
ATOM 787 O O . VAL A 1 100 ? -4.536 2.578 -2.531 1.00 88.50 100 VAL A O 1
ATOM 790 N N . ASP A 1 101 ? -3.429 0.772 -3.198 1.00 90.88 101 ASP A N 1
ATOM 791 C CA . ASP A 1 101 ? -4.330 -0.106 -2.456 1.00 90.88 101 ASP A CA 1
ATOM 792 C C . ASP A 1 101 ? -4.050 -0.086 -0.947 1.00 90.88 101 ASP A C 1
ATOM 794 O O . ASP A 1 101 ? -4.972 -0.177 -0.137 1.00 90.88 101 ASP A O 1
ATOM 798 N N . LEU A 1 102 ? -2.788 0.078 -0.547 1.00 90.62 102 LEU A N 1
ATOM 799 C CA . LEU A 1 102 ? -2.397 0.143 0.859 1.00 90.62 102 LEU A CA 1
ATOM 8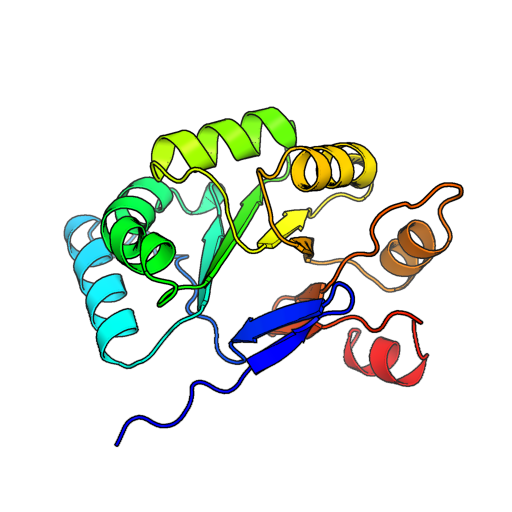00 C C . LEU A 1 102 ? -1.285 1.173 1.079 1.00 90.62 102 LEU A C 1
ATOM 802 O O . LEU A 1 102 ? -0.248 1.147 0.424 1.00 90.62 102 LEU A O 1
ATOM 806 N N . TYR A 1 103 ? -1.465 2.057 2.056 1.00 89.25 103 TYR A N 1
ATOM 807 C CA . TYR A 1 103 ? -0.438 3.023 2.437 1.00 89.25 103 TYR A CA 1
ATOM 808 C C . TYR A 1 103 ? 0.012 2.801 3.880 1.00 89.25 103 TYR A C 1
ATOM 810 O O . TYR A 1 103 ? -0.807 2.757 4.804 1.00 89.25 103 TYR A O 1
ATOM 818 N N . LEU A 1 104 ? 1.321 2.618 4.063 1.00 87.81 104 LEU A N 1
ATOM 819 C CA . LEU A 1 104 ? 1.921 2.250 5.343 1.00 87.81 104 LEU A CA 1
ATOM 820 C C . LEU A 1 104 ? 2.666 3.427 5.969 1.00 87.81 104 LEU A C 1
ATOM 822 O O . LEU A 1 104 ? 3.450 4.104 5.304 1.00 87.81 104 LEU A O 1
ATOM 826 N N . MET A 1 105 ? 2.486 3.619 7.278 1.00 84.50 105 MET A N 1
ATOM 827 C CA . MET A 1 105 ? 3.274 4.574 8.066 1.00 84.50 105 MET A CA 1
ATOM 828 C C . MET A 1 105 ? 4.249 3.870 9.018 1.00 84.50 105 MET A C 1
ATOM 830 O O . MET A 1 105 ? 3.916 2.843 9.599 1.00 84.50 105 MET A O 1
ATOM 834 N N . SER A 1 106 ? 5.423 4.466 9.246 1.00 75.50 106 SER A N 1
ATOM 835 C CA . SER A 1 106 ? 6.416 3.966 10.224 1.00 75.50 106 SER A CA 1
ATOM 836 C C . SER A 1 106 ? 6.493 4.815 11.486 1.00 75.50 106 SER A C 1
ATOM 838 O O . SER A 1 106 ? 7.204 4.462 12.420 1.00 75.50 106 SER A O 1
ATOM 840 N N . TYR A 1 107 ? 5.748 5.923 11.547 1.00 71.56 107 TYR A N 1
ATOM 841 C CA . TYR A 1 107 ? 5.758 6.824 12.696 1.00 71.56 107 TYR A CA 1
ATOM 842 C C . TYR A 1 107 ? 4.336 7.072 13.225 1.00 71.56 107 TYR A C 1
ATOM 844 O O . TYR A 1 107 ? 3.467 7.478 12.452 1.00 71.56 107 TYR A O 1
ATOM 852 N N . PRO A 1 108 ? 4.076 6.886 14.538 1.00 67.38 108 PRO A N 1
ATOM 853 C CA . PRO A 1 108 ? 2.728 6.982 15.122 1.00 67.38 108 PRO A CA 1
ATOM 854 C C . PRO A 1 108 ? 2.048 8.347 14.953 1.00 67.38 108 PRO A C 1
ATOM 856 O O . PRO A 1 108 ? 0.822 8.448 14.969 1.00 67.38 108 PRO A O 1
ATOM 859 N N . VAL A 1 109 ? 2.839 9.409 14.789 1.00 67.38 109 VAL A N 1
ATOM 860 C CA . VAL A 1 109 ? 2.368 10.804 14.738 1.00 67.38 109 VAL A CA 1
ATOM 861 C C . VAL A 1 109 ? 1.550 11.093 13.466 1.00 67.38 109 VAL A C 1
ATOM 863 O O . VAL A 1 109 ? 0.749 12.025 13.429 1.00 67.38 109 VAL A O 1
ATOM 866 N N . ALA A 1 110 ? 1.691 10.259 12.434 1.00 74.81 110 ALA A N 1
ATOM 867 C CA . ALA A 1 110 ? 1.121 10.456 11.104 1.00 74.81 110 ALA A CA 1
ATOM 868 C C . ALA A 1 110 ? -0.335 9.974 10.926 1.00 74.81 110 ALA A C 1
ATOM 870 O O . ALA A 1 110 ? -0.943 10.260 9.891 1.00 74.81 110 ALA A O 1
ATOM 871 N N . LEU A 1 111 ? -0.922 9.276 11.906 1.00 81.25 111 LEU A N 1
ATOM 872 C CA . LEU A 1 111 ? -2.171 8.527 11.706 1.00 81.25 111 LEU A CA 1
ATOM 873 C C . LEU A 1 111 ? -3.340 9.379 11.193 1.00 81.25 111 LEU A C 1
ATOM 875 O O . LEU A 1 111 ? -3.999 9.004 10.230 1.00 81.25 111 LEU A O 1
ATOM 879 N N . LYS A 1 112 ? -3.5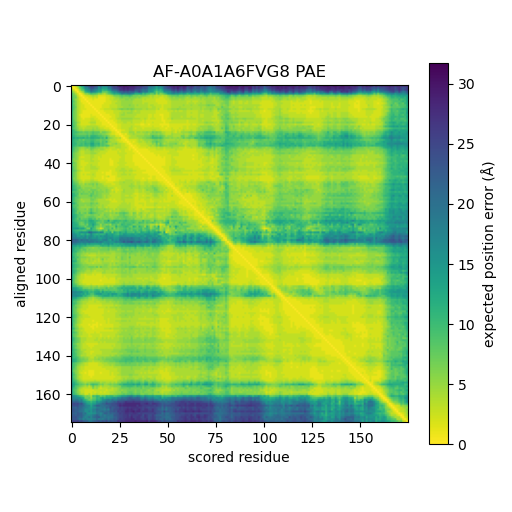62 10.563 11.778 1.00 83.81 112 LYS A N 1
ATOM 880 C CA . LYS A 1 112 ? -4.681 11.442 11.392 1.00 83.81 112 LYS A CA 1
ATOM 881 C C . LYS A 1 112 ? -4.571 11.925 9.942 1.00 83.81 112 LYS A C 1
ATOM 883 O O . LYS A 1 112 ? -5.576 12.174 9.283 1.00 83.81 112 LYS A O 1
ATOM 888 N N . ALA A 1 113 ? -3.350 12.097 9.440 1.00 85.00 113 ALA A N 1
ATOM 889 C CA . ALA A 1 113 ? -3.132 12.449 8.043 1.00 85.00 113 ALA A CA 1
ATOM 890 C C . ALA A 1 113 ? -3.369 11.242 7.121 1.00 85.00 113 ALA A C 1
ATOM 892 O O . ALA A 1 113 ? -3.901 11.415 6.028 1.00 85.00 113 ALA A O 1
ATOM 893 N N . LEU A 1 114 ? -3.042 10.033 7.583 1.00 87.12 114 LEU A N 1
ATOM 894 C CA . LEU A 1 114 ? -3.299 8.777 6.877 1.00 87.12 114 LEU A CA 1
ATOM 895 C C . LEU A 1 114 ? -4.806 8.526 6.711 1.00 87.12 114 LEU A C 1
ATOM 897 O O . LEU A 1 114 ? -5.267 8.235 5.611 1.00 87.12 114 LEU A O 1
ATOM 901 N N . GLU A 1 115 ? -5.582 8.744 7.776 1.00 90.81 115 GLU A N 1
ATOM 902 C CA . GLU A 1 115 ? -7.049 8.678 7.749 1.00 90.81 115 GLU A CA 1
ATOM 903 C C . GLU A 1 115 ? -7.638 9.637 6.709 1.00 90.81 115 GLU A C 1
ATOM 905 O O . GLU A 1 115 ? -8.494 9.245 5.922 1.00 90.81 115 GLU A O 1
ATOM 910 N N . LYS A 1 116 ? -7.119 10.870 6.635 1.00 91.00 116 LYS A N 1
ATOM 911 C CA . LYS A 1 116 ? -7.528 11.845 5.612 1.00 91.00 116 LYS A CA 1
ATOM 912 C C . LYS A 1 116 ? -7.168 11.411 4.191 1.00 91.00 116 LYS A C 1
ATOM 914 O O . LYS A 1 116 ? -7.906 11.740 3.271 1.00 91.00 116 LYS A O 1
ATOM 919 N N . CYS A 1 117 ? -6.050 10.711 3.993 1.00 90.44 117 CYS A N 1
ATOM 920 C CA . CYS A 1 117 ? -5.678 10.187 2.675 1.00 90.44 117 CYS A CA 1
ATOM 921 C C . CYS A 1 117 ? -6.642 9.083 2.228 1.00 90.44 117 CYS A C 1
ATOM 923 O O . CYS A 1 117 ? -7.033 9.062 1.064 1.00 90.44 117 CYS A O 1
ATOM 925 N N . LYS A 1 118 ? -7.064 8.218 3.160 1.00 93.00 118 LYS A N 1
ATOM 926 C CA . LYS A 1 118 ? -8.104 7.213 2.909 1.00 93.00 118 LYS A CA 1
ATOM 927 C C . LYS A 1 118 ? -9.452 7.864 2.605 1.00 93.00 118 LYS A C 1
ATOM 929 O O . LYS A 1 118 ? -10.076 7.534 1.606 1.00 93.00 118 LYS A O 1
ATOM 934 N N . ASP A 1 119 ? -9.862 8.843 3.410 1.00 93.38 119 ASP A N 1
ATOM 935 C CA . ASP A 1 119 ? -11.105 9.596 3.189 1.00 93.38 119 ASP A CA 1
ATOM 936 C C . ASP A 1 119 ? -11.121 10.337 1.841 1.00 93.38 119 ASP A C 1
ATOM 938 O O . ASP A 1 119 ? -12.174 10.481 1.229 1.00 93.38 119 ASP A O 1
ATOM 942 N N . ALA A 1 120 ? -9.960 10.800 1.370 1.00 92.62 120 ALA A N 1
ATOM 943 C CA . ALA A 1 120 ? -9.803 11.459 0.075 1.00 92.62 120 ALA A CA 1
ATOM 944 C C . ALA A 1 120 ? -9.709 10.482 -1.114 1.00 92.62 120 ALA A C 1
ATOM 946 O O . ALA A 1 120 ? -9.567 10.936 -2.245 1.00 92.62 120 ALA A O 1
ATOM 947 N N . GLY A 1 121 ? -9.740 9.165 -0.880 1.00 92.88 121 GLY A N 1
ATOM 948 C CA . GLY A 1 121 ? -9.630 8.150 -1.932 1.00 92.88 121 GLY A CA 1
ATOM 949 C C . GLY A 1 121 ? -8.219 7.949 -2.493 1.00 92.88 121 GLY A C 1
ATOM 950 O O . GLY A 1 121 ? -8.052 7.187 -3.438 1.00 92.88 121 GLY A O 1
ATOM 951 N N . LEU A 1 122 ? -7.192 8.574 -1.902 1.00 90.50 122 LEU A N 1
ATOM 952 C CA . LEU A 1 122 ? -5.795 8.417 -2.336 1.00 90.50 122 LEU A CA 1
ATOM 953 C C . LEU A 1 122 ? -5.225 7.034 -1.975 1.00 90.50 122 LEU A C 1
ATOM 955 O O . LEU A 1 122 ? -4.216 6.602 -2.533 1.00 90.50 122 LEU A O 1
ATOM 959 N N . THR A 1 123 ? -5.852 6.347 -1.017 1.00 91.75 123 THR A N 1
ATOM 960 C CA . THR A 1 123 ? -5.531 4.966 -0.649 1.00 91.75 123 THR A CA 1
ATOM 961 C C . THR A 1 123 ? -6.785 4.197 -0.240 1.00 91.75 123 THR A C 1
ATOM 963 O O . THR A 1 123 ? -7.641 4.757 0.447 1.00 91.75 123 THR A O 1
ATOM 966 N N . LYS A 1 124 ? -6.899 2.914 -0.614 1.00 92.69 124 LYS A N 1
ATOM 967 C CA . LYS A 1 124 ? -8.039 2.062 -0.204 1.00 92.69 124 LYS A CA 1
ATOM 968 C C . LYS A 1 124 ? -7.944 1.657 1.269 1.00 92.69 124 LYS A C 1
ATOM 970 O O . LYS A 1 124 ? -8.896 1.820 2.038 1.00 92.69 124 LYS A O 1
ATOM 975 N N . SER A 1 125 ? -6.766 1.192 1.674 1.00 93.69 125 SER A N 1
ATOM 976 C CA . SER A 1 125 ? -6.464 0.744 3.032 1.00 93.69 125 SER A CA 1
ATOM 977 C C . SER A 1 125 ? -5.281 1.503 3.627 1.00 93.69 125 SER A C 1
ATOM 979 O O . SER A 1 125 ? -4.444 2.064 2.916 1.00 93.69 125 SER A O 1
ATOM 981 N N . ILE A 1 126 ? -5.201 1.529 4.957 1.00 92.75 126 ILE A N 1
ATOM 982 C CA . ILE A 1 126 ? -4.083 2.134 5.689 1.00 92.75 126 ILE A CA 1
ATOM 983 C C . ILE A 1 126 ? -3.516 1.143 6.696 1.00 92.75 126 ILE A C 1
ATOM 985 O O . ILE A 1 126 ? -4.266 0.407 7.335 1.00 92.75 126 ILE A O 1
ATOM 989 N N . GLY A 1 127 ? -2.199 1.126 6.854 1.00 91.00 127 GLY A N 1
ATOM 990 C CA . GLY A 1 127 ? -1.512 0.217 7.767 1.00 91.00 127 GLY A CA 1
ATOM 991 C C . GLY A 1 127 ? -0.304 0.862 8.431 1.00 91.00 127 GLY A C 1
ATOM 992 O O . GLY A 1 127 ? -0.015 2.048 8.251 1.00 91.00 127 GLY A O 1
ATOM 993 N N . VAL A 1 128 ? 0.406 0.063 9.217 1.00 89.56 128 VAL A N 1
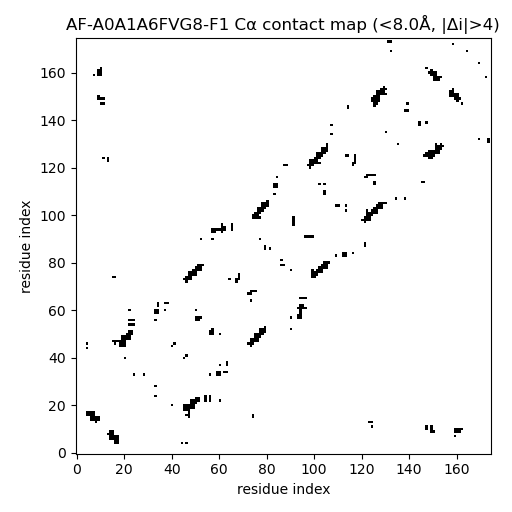ATOM 994 C CA . VAL A 1 128 ? 1.640 0.472 9.887 1.00 89.56 128 VAL A CA 1
ATOM 995 C C . VAL A 1 128 ? 2.805 -0.432 9.500 1.00 89.56 128 VAL A C 1
ATOM 997 O O . VAL A 1 128 ? 2.607 -1.523 8.973 1.00 89.56 128 VAL A O 1
ATOM 1000 N N . SER A 1 129 ? 4.027 0.031 9.732 1.00 88.00 129 SER A N 1
ATOM 1001 C CA . SER A 1 129 ? 5.252 -0.719 9.479 1.00 88.00 129 SER A CA 1
ATOM 1002 C C . SER A 1 129 ? 6.202 -0.577 10.662 1.00 88.00 129 SER A C 1
ATOM 1004 O O . SER A 1 129 ? 6.438 0.531 11.141 1.00 88.00 129 SER A O 1
ATOM 1006 N N . ASN A 1 130 ? 6.730 -1.703 11.140 1.00 87.75 130 ASN A N 1
ATOM 1007 C CA . ASN A 1 130 ? 7.644 -1.814 12.278 1.00 87.75 130 ASN A CA 1
ATOM 1008 C C . ASN A 1 130 ? 7.079 -1.300 13.613 1.00 87.75 130 ASN A C 1
ATOM 1010 O O . ASN A 1 130 ? 7.821 -0.802 14.460 1.00 87.75 130 ASN A O 1
ATOM 1014 N N . PHE A 1 131 ? 5.767 -1.432 13.832 1.00 87.75 131 PHE A N 1
ATOM 1015 C CA . PHE A 1 131 ? 5.161 -1.048 15.108 1.00 87.75 131 PHE A CA 1
ATOM 1016 C C . PHE A 1 131 ? 5.286 -2.173 16.131 1.00 87.75 131 PHE A C 1
ATOM 1018 O O . PHE A 1 131 ? 4.919 -3.317 15.864 1.00 87.75 131 PHE A O 1
ATOM 1025 N N . ASN A 1 132 ? 5.740 -1.843 17.337 1.00 87.06 132 ASN A N 1
ATOM 1026 C CA . ASN A 1 132 ? 5.680 -2.762 18.470 1.00 87.06 132 ASN A CA 1
ATOM 1027 C C . ASN A 1 132 ? 4.281 -2.772 19.117 1.00 87.06 132 ASN A C 1
ATOM 1029 O O . ASN A 1 132 ? 3.432 -1.921 18.839 1.00 87.06 132 ASN A O 1
ATOM 1033 N N . ARG A 1 133 ? 4.056 -3.717 20.042 1.00 84.25 133 ARG A N 1
ATOM 1034 C CA . ARG A 1 133 ? 2.781 -3.870 20.766 1.00 84.25 133 ARG A CA 1
ATOM 1035 C C . ARG A 1 133 ? 2.277 -2.564 21.382 1.00 84.25 133 ARG A C 1
ATOM 1037 O O . ARG A 1 133 ? 1.119 -2.213 21.185 1.00 84.25 133 ARG A O 1
ATOM 1044 N N . ARG A 1 134 ? 3.138 -1.837 22.100 1.00 86.44 134 ARG A N 1
ATOM 1045 C CA . ARG A 1 134 ? 2.744 -0.598 22.790 1.00 86.44 134 ARG A CA 1
ATOM 1046 C C . ARG A 1 134 ? 2.294 0.463 21.791 1.00 86.44 134 ARG A C 1
ATOM 1048 O O . ARG A 1 134 ? 1.288 1.121 22.017 1.00 86.44 134 ARG A O 1
ATOM 1055 N N . GLN A 1 135 ? 2.998 0.605 20.669 1.00 88.00 135 GLN A N 1
ATOM 1056 C CA . GLN A 1 135 ? 2.622 1.562 19.62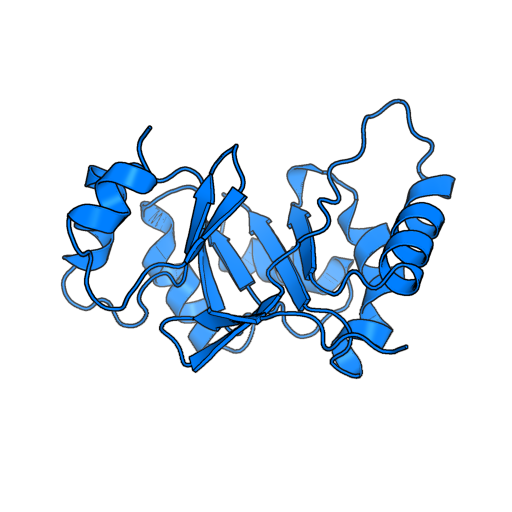6 1.00 88.00 135 GLN A CA 1
ATOM 1057 C C . GLN A 1 135 ? 1.293 1.183 18.949 1.00 88.00 135 GLN A C 1
ATOM 105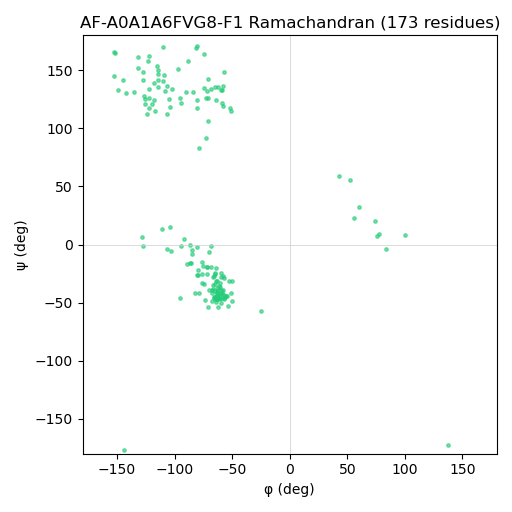9 O O . GLN A 1 135 ? 0.482 2.068 18.676 1.00 88.00 135 GLN A O 1
ATOM 1064 N N . LEU A 1 136 ? 1.041 -0.112 18.713 1.00 88.00 136 LEU A N 1
ATOM 1065 C CA . LEU A 1 136 ? -0.250 -0.592 18.200 1.00 88.00 136 LEU A CA 1
ATOM 1066 C C . LEU A 1 136 ? -1.393 -0.306 19.182 1.00 88.00 136 LEU A C 1
ATOM 1068 O O . LEU A 1 136 ? -2.426 0.225 18.781 1.00 88.00 136 LEU A O 1
ATOM 1072 N N . GLU A 1 137 ? -1.199 -0.608 20.467 1.00 86.44 137 GLU A N 1
ATOM 1073 C CA . GLU A 1 137 ? -2.177 -0.331 21.527 1.00 86.44 137 GLU A CA 1
ATOM 1074 C C . GLU A 1 137 ? -2.466 1.167 21.650 1.00 86.44 137 GLU A C 1
ATOM 1076 O O . GLU A 1 137 ? -3.624 1.567 21.746 1.00 86.44 137 GLU A O 1
ATOM 1081 N N . MET A 1 138 ? -1.433 2.011 21.582 1.00 86.44 138 MET A N 1
ATOM 1082 C CA . MET A 1 138 ? -1.591 3.467 21.594 1.00 86.44 138 MET A CA 1
ATOM 1083 C C . MET A 1 138 ? -2.456 3.970 20.435 1.00 86.44 138 MET A C 1
ATOM 1085 O O . MET A 1 138 ? -3.273 4.867 20.632 1.00 86.44 138 MET A O 1
ATOM 1089 N N . ILE A 1 139 ? -2.289 3.410 19.232 1.00 86.50 139 ILE A N 1
ATOM 1090 C CA . ILE A 1 139 ? -3.120 3.770 18.078 1.00 86.50 139 ILE A CA 1
ATOM 1091 C C . ILE A 1 139 ? -4.556 3.301 18.280 1.00 86.50 139 ILE A C 1
ATOM 1093 O O . ILE A 1 139 ? -5.486 4.076 18.077 1.00 86.50 139 ILE A O 1
ATOM 1097 N N . LEU A 1 140 ? -4.744 2.042 18.666 1.00 86.12 140 LEU A N 1
ATOM 1098 C CA . LEU A 1 140 ? -6.068 1.429 18.717 1.00 86.12 140 LEU A CA 1
ATOM 1099 C C . LEU A 1 140 ? -6.931 1.958 19.863 1.00 86.12 140 LEU A C 1
ATOM 1101 O O . LEU A 1 140 ? -8.151 1.972 19.736 1.00 86.12 140 LEU A O 1
ATOM 1105 N N . ASN A 1 141 ? -6.301 2.455 20.928 1.00 86.31 141 ASN A N 1
ATOM 1106 C CA . ASN A 1 141 ? -6.970 3.121 22.044 1.00 86.31 141 ASN A CA 1
ATOM 1107 C C . ASN A 1 141 ? -7.062 4.645 21.869 1.00 86.31 141 ASN A C 1
ATOM 1109 O O . ASN A 1 141 ? -7.507 5.343 22.781 1.00 86.31 141 ASN A O 1
ATOM 1113 N N . LYS A 1 142 ? -6.631 5.196 20.726 1.00 85.12 142 LYS A N 1
ATOM 1114 C CA . LYS A 1 142 ? -6.684 6.637 20.475 1.00 85.12 142 LYS A CA 1
ATOM 1115 C C . LYS A 1 142 ? -8.146 7.115 20.440 1.00 85.12 142 LYS A C 1
ATOM 1117 O O . LYS A 1 142 ? -8.914 6.645 19.597 1.00 85.12 142 LYS A O 1
ATOM 1122 N N . PRO A 1 143 ? -8.534 8.108 21.264 1.00 87.62 143 PRO A N 1
ATOM 1123 C CA . PRO A 1 143 ? -9.864 8.700 21.181 1.00 87.62 143 PRO A CA 1
ATOM 1124 C C . PRO A 1 143 ? -10.121 9.303 19.796 1.00 87.62 143 PRO A C 1
ATOM 1126 O O . PRO A 1 143 ? -9.281 10.036 19.264 1.00 87.62 143 PRO A O 1
ATOM 1129 N N . GLY A 1 144 ? -11.285 8.998 19.218 1.00 87.56 144 GLY A N 1
ATOM 1130 C CA 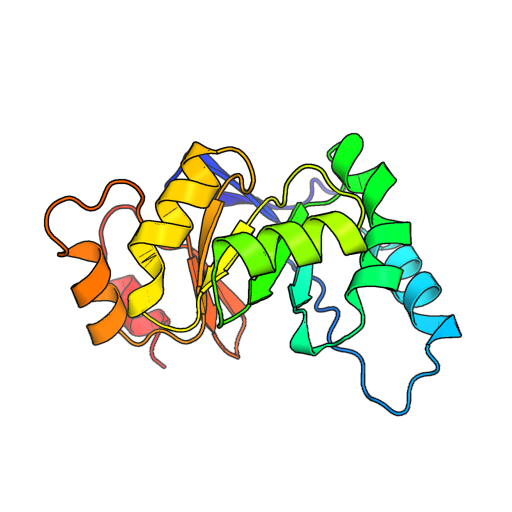. GLY A 1 144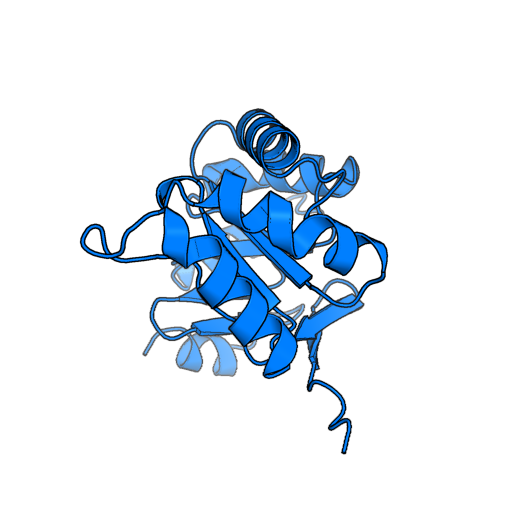 ? -11.680 9.493 17.897 1.00 87.56 144 GLY A CA 1
ATOM 1131 C C . GLY A 1 144 ? -10.964 8.828 16.716 1.00 87.56 144 GLY A C 1
ATOM 1132 O O . GLY A 1 144 ? -10.930 9.419 15.639 1.00 87.56 144 GLY A O 1
ATOM 1133 N N . LEU A 1 145 ? -10.381 7.637 16.904 1.00 89.06 145 LEU A N 1
ATOM 1134 C CA . LEU A 1 145 ? -9.877 6.813 15.803 1.00 89.06 145 LEU A CA 1
ATOM 1135 C C . LEU A 1 145 ? -11.016 6.480 14.829 1.00 89.06 145 LEU A C 1
ATOM 1137 O O . LEU A 1 145 ? -12.009 5.870 15.226 1.00 89.06 145 LEU A O 1
ATOM 1141 N N . LYS A 1 146 ? -10.857 6.856 13.560 1.00 91.50 146 LYS A N 1
ATOM 1142 C CA . LYS A 1 146 ? -11.844 6.616 12.503 1.00 91.50 146 LYS A CA 1
ATOM 1143 C C . LYS A 1 146 ? -11.530 5.340 11.729 1.00 91.50 146 LYS A C 1
ATOM 1145 O O . LYS A 1 146 ? -12.425 4.531 11.505 1.00 91.50 146 LYS A O 1
ATOM 1150 N N . HIS A 1 147 ? -10.265 5.146 11.350 1.00 91.69 147 HIS A N 1
ATOM 1151 C CA . HIS A 1 147 ? -9.825 3.984 10.570 1.00 91.69 147 HIS A CA 1
ATOM 1152 C C . HIS A 1 147 ? -8.727 3.2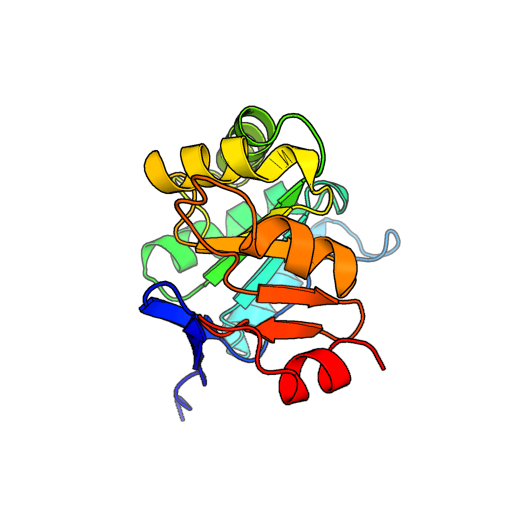21 11.310 1.00 91.69 147 HIS A C 1
ATOM 1154 O O . HIS A 1 147 ? -7.639 3.743 11.551 1.00 91.69 147 HIS A O 1
ATOM 1160 N N . LYS A 1 148 ? -9.000 1.959 11.656 1.00 91.31 148 LYS A N 1
ATOM 1161 C CA . LYS A 1 148 ? -8.001 1.068 12.261 1.00 91.31 148 LYS A CA 1
ATOM 1162 C C . LYS A 1 148 ? -6.951 0.668 11.213 1.00 91.31 148 LYS A C 1
ATOM 1164 O O . LYS A 1 148 ? -7.324 0.432 10.064 1.00 91.31 148 LYS A O 1
ATOM 1169 N N . PRO A 1 149 ? -5.661 0.551 11.581 1.00 91.50 149 PRO A N 1
ATOM 1170 C CA . PRO A 1 149 ? -4.663 -0.024 10.689 1.00 91.50 149 PRO A CA 1
ATOM 1171 C C . PRO A 1 149 ? -5.038 -1.460 10.307 1.00 91.50 149 PRO A C 1
ATOM 1173 O O . PRO A 1 149 ? -5.373 -2.268 11.176 1.00 91.50 149 PRO A O 1
ATOM 1176 N N . VAL A 1 150 ? -4.965 -1.786 9.018 1.00 92.88 150 VAL A N 1
ATOM 1177 C CA . VAL A 1 150 ? -5.323 -3.118 8.501 1.00 92.88 150 VAL A CA 1
ATOM 1178 C C . VAL A 1 150 ? -4.220 -4.148 8.715 1.00 92.88 150 VAL A C 1
ATOM 1180 O O . VAL A 1 150 ? -4.490 -5.344 8.802 1.00 92.88 150 VAL A O 1
ATOM 1183 N N . CYS A 1 151 ? -2.968 -3.699 8.795 1.00 91.12 151 CYS A N 1
ATOM 1184 C CA . CYS A 1 151 ? -1.809 -4.562 8.942 1.00 91.12 151 CYS A CA 1
ATOM 1185 C C . CYS A 1 151 ? -0.642 -3.863 9.651 1.00 91.12 151 CYS A C 1
ATOM 1187 O O . CYS A 1 151 ? -0.617 -2.634 9.780 1.00 91.12 151 CYS A O 1
ATOM 1189 N N . ASN A 1 152 ? 0.326 -4.670 10.083 1.00 90.62 152 ASN A N 1
ATOM 1190 C CA . ASN A 1 152 ? 1.654 -4.247 10.506 1.00 90.62 152 ASN A CA 1
ATOM 1191 C C . ASN A 1 152 ? 2.705 -4.992 9.671 1.00 90.62 152 ASN A C 1
ATOM 1193 O O . ASN A 1 152 ? 2.822 -6.214 9.781 1.00 90.62 152 ASN A O 1
ATOM 1197 N N . GLN A 1 153 ? 3.439 -4.275 8.821 1.00 88.88 153 GLN A N 1
ATOM 1198 C CA . GLN A 1 153 ? 4.557 -4.836 8.061 1.00 88.88 153 GLN A CA 1
ATOM 1199 C C . GLN A 1 153 ? 5.802 -4.893 8.944 1.00 88.88 153 GLN A C 1
ATOM 1201 O O . GLN A 1 153 ? 6.299 -3.868 9.401 1.00 88.88 153 GLN A O 1
ATOM 1206 N N . LEU A 1 154 ? 6.296 -6.099 9.194 1.00 86.19 154 LEU A N 1
ATOM 1207 C CA . LEU A 1 154 ? 7.511 -6.379 9.954 1.00 86.19 154 LEU A CA 1
ATOM 1208 C C . LEU A 1 154 ? 8.595 -6.903 9.007 1.00 86.19 154 LEU A C 1
ATOM 1210 O O . LEU A 1 154 ? 8.312 -7.281 7.871 1.00 86.19 154 LEU A O 1
ATOM 1214 N N . GLN A 1 155 ? 9.834 -7.016 9.492 1.00 77.50 155 GLN A N 1
ATOM 1215 C CA . GLN A 1 155 ? 10.950 -7.571 8.712 1.00 77.50 155 GLN A CA 1
ATOM 1216 C C . GLN A 1 155 ? 10.641 -8.951 8.099 1.00 77.50 155 GLN A C 1
ATOM 1218 O O . GLN A 1 155 ? 11.155 -9.288 7.038 1.00 77.50 155 GLN A O 1
ATOM 1223 N N . ARG A 1 156 ? 9.804 -9.754 8.766 1.00 75.38 156 ARG A N 1
ATOM 1224 C CA . ARG A 1 156 ? 9.480 -11.133 8.365 1.00 75.38 156 ARG A CA 1
ATOM 1225 C C . ARG A 1 156 ? 8.215 -11.243 7.506 1.00 75.38 156 ARG A C 1
ATOM 1227 O O . ARG A 1 156 ? 7.865 -12.349 7.110 1.00 75.38 156 ARG A O 1
ATOM 1234 N N . GLY A 1 157 ? 7.529 -10.132 7.226 1.00 82.81 157 GLY A N 1
ATOM 1235 C CA . GLY A 1 157 ? 6.320 -10.110 6.403 1.00 82.81 157 GLY A CA 1
ATOM 1236 C C . GLY A 1 157 ? 5.211 -9.213 6.950 1.00 82.81 157 GLY A C 1
ATOM 1237 O O . GLY A 1 157 ? 5.391 -8.465 7.910 1.00 82.81 157 GLY A O 1
ATOM 1238 N N . ILE A 1 158 ? 4.042 -9.290 6.314 1.00 83.62 158 ILE A N 1
ATOM 1239 C CA . ILE A 1 158 ? 2.863 -8.496 6.670 1.00 83.62 158 ILE A CA 1
ATOM 1240 C C . ILE A 1 158 ? 1.961 -9.302 7.590 1.00 83.62 158 ILE A C 1
ATOM 1242 O O . ILE A 1 158 ? 1.512 -10.392 7.242 1.00 83.62 158 ILE A O 1
ATOM 1246 N N . VAL A 1 159 ? 1.630 -8.713 8.736 1.00 85.69 159 VAL A N 1
ATOM 1247 C CA . VAL A 1 159 ? 0.633 -9.276 9.639 1.00 85.69 159 VAL A CA 1
ATOM 1248 C C . VAL A 1 159 ? -0.667 -8.501 9.514 1.00 85.69 159 VAL A C 1
ATOM 1250 O O . VAL A 1 159 ? -0.722 -7.313 9.826 1.00 85.69 159 VAL A O 1
ATOM 1253 N N . VAL A 1 160 ? -1.733 -9.185 9.097 1.00 86.44 160 VAL A N 1
ATOM 1254 C CA . VAL A 1 160 ? -3.088 -8.624 9.067 1.00 86.44 160 VAL A CA 1
ATOM 1255 C C . VAL A 1 160 ? -3.635 -8.495 10.491 1.00 86.44 160 VAL A C 1
ATOM 1257 O O . VAL A 1 160 ? -3.668 -9.456 11.264 1.00 86.44 160 VAL A O 1
ATOM 1260 N N . LEU A 1 161 ? -4.078 -7.289 10.839 1.00 84.06 161 LEU A N 1
ATOM 1261 C CA . LEU A 1 161 ? -4.617 -6.958 12.152 1.00 84.06 161 LEU A CA 1
ATOM 1262 C C . LEU A 1 161 ? -6.130 -7.184 12.161 1.00 84.06 161 LEU A C 1
ATOM 1264 O O . LEU A 1 161 ? -6.845 -6.703 11.285 1.00 84.06 161 LEU A O 1
ATOM 1268 N N . SER A 1 162 ? -6.641 -7.884 13.172 1.00 72.75 162 SER A N 1
ATOM 1269 C CA . SER A 1 162 ? -8.086 -7.996 13.398 1.00 72.75 162 SER A CA 1
ATOM 1270 C C . SER A 1 162 ? -8.668 -6.705 13.982 1.00 72.75 162 SER A C 1
ATOM 1272 O O . SER A 1 162 ? -7.951 -5.856 14.511 1.00 72.75 162 SER A O 1
ATOM 1274 N N . THR A 1 163 ? -9.994 -6.566 13.912 1.00 62.31 163 THR A N 1
ATOM 1275 C CA . THR A 1 163 ? -10.742 -5.440 14.499 1.00 62.31 163 THR A CA 1
ATOM 1276 C C . THR A 1 163 ? -10.532 -5.295 16.010 1.00 62.31 163 THR A C 1
ATOM 1278 O O . THR A 1 163 ? -10.623 -4.176 16.525 1.00 62.31 163 THR A O 1
ATOM 1281 N N . SER A 1 164 ? -10.216 -6.384 16.713 1.00 56.78 164 SER A N 1
ATOM 1282 C CA . SER A 1 164 ? -9.700 -6.403 18.085 1.00 56.78 164 SER A CA 1
ATOM 1283 C C . SER A 1 164 ? -8.265 -6.938 18.104 1.00 56.78 164 SER A C 1
ATOM 1285 O O . SER A 1 164 ? -7.937 -7.880 17.383 1.00 56.78 164 SER A O 1
ATOM 1287 N N . LEU A 1 165 ? -7.390 -6.374 18.939 1.00 55.53 165 LEU A N 1
ATOM 1288 C CA . LEU A 1 165 ? -6.101 -7.000 19.241 1.00 55.53 165 LEU A CA 1
ATOM 1289 C C . LEU A 1 165 ? -6.352 -8.212 20.143 1.00 55.53 165 LEU A C 1
ATOM 1291 O O . LEU A 1 165 ? -6.400 -8.079 21.361 1.00 55.53 165 LEU A O 1
ATOM 1295 N N . ASN A 1 166 ? -6.525 -9.401 19.570 1.00 51.47 166 ASN A N 1
ATOM 1296 C CA . ASN A 1 166 ? -6.479 -10.614 20.380 1.00 51.47 166 ASN A CA 1
ATOM 1297 C C . ASN A 1 166 ? -5.030 -10.852 20.829 1.00 51.47 166 ASN A C 1
ATOM 1299 O O . ASN A 1 166 ? -4.128 -10.948 19.993 1.00 51.47 166 ASN A O 1
ATOM 1303 N N . GLU A 1 167 ? -4.813 -10.999 22.139 1.00 47.94 167 GLU A N 1
ATOM 1304 C CA . GLU A 1 167 ? -3.491 -11.195 22.765 1.00 47.94 167 GLU A CA 1
ATOM 1305 C C . GLU A 1 167 ? -2.663 -12.317 22.114 1.00 47.94 167 GLU A C 1
ATOM 1307 O O . GLU A 1 167 ? -1.437 -12.225 22.037 1.00 47.94 167 GLU A O 1
ATOM 1312 N N . LYS A 1 168 ? -3.327 -13.356 21.584 1.00 49.53 168 LYS A N 1
ATOM 1313 C CA . LYS A 1 168 ? -2.689 -14.459 20.846 1.00 49.53 168 LYS A CA 1
ATOM 1314 C C . LYS A 1 168 ? -1.926 -13.993 19.599 1.00 49.53 168 LYS A C 1
ATOM 1316 O O . LYS A 1 168 ? -0.776 -14.379 19.431 1.00 49.53 168 LYS A O 1
ATOM 1321 N N . ARG A 1 169 ? -2.518 -13.124 18.770 1.00 52.62 169 ARG A N 1
ATOM 1322 C CA . ARG A 1 169 ? -1.885 -12.629 17.529 1.00 52.62 169 ARG A CA 1
ATOM 1323 C C . ARG A 1 169 ? -0.803 -11.586 17.799 1.00 52.62 169 ARG A C 1
ATOM 1325 O O . ARG A 1 169 ? 0.130 -11.442 17.024 1.00 52.62 169 ARG A O 1
ATOM 1332 N N . ILE A 1 170 ? -0.881 -10.878 18.928 1.00 50.69 170 ILE A N 1
ATOM 1333 C CA . ILE A 1 170 ? 0.189 -9.965 19.352 1.00 50.69 170 ILE A CA 1
ATOM 1334 C C . ILE A 1 170 ? 1.478 -10.732 19.672 1.00 50.69 170 ILE A C 1
ATOM 1336 O O . ILE A 1 170 ? 2.559 -10.262 19.317 1.00 50.69 170 ILE A O 1
ATOM 1340 N N . LYS A 1 171 ? 1.375 -11.905 20.316 1.00 49.16 171 LYS A N 1
ATOM 1341 C CA . LYS A 1 171 ? 2.540 -12.758 20.602 1.00 49.16 171 LYS A CA 1
ATOM 1342 C C . LYS A 1 171 ? 3.212 -13.256 19.319 1.00 49.16 171 LYS A C 1
ATOM 1344 O O . LYS A 1 171 ? 4.433 -13.255 19.253 1.00 49.16 171 LYS A O 1
ATOM 1349 N N . GLU A 1 172 ? 2.430 -13.580 18.290 1.00 50.59 172 GLU A N 1
ATOM 1350 C CA . GLU A 1 172 ? 2.942 -13.945 16.957 1.00 50.59 172 GLU A CA 1
ATOM 1351 C C . GLU A 1 172 ? 3.627 -12.760 16.238 1.00 50.59 172 GLU A C 1
ATOM 1353 O O . GLU A 1 172 ? 4.558 -12.966 15.470 1.00 50.59 172 GLU A O 1
ATOM 1358 N N . ASN A 1 173 ? 3.232 -11.514 16.537 1.00 43.22 173 ASN A N 1
ATOM 1359 C CA . ASN A 1 173 ? 3.778 -10.289 15.925 1.00 43.22 173 ASN A CA 1
ATOM 1360 C C . ASN A 1 173 ? 5.059 -9.752 16.575 1.00 43.22 173 ASN A C 1
ATOM 1362 O O . ASN A 1 173 ? 5.575 -8.722 16.140 1.00 43.22 173 ASN A O 1
ATOM 1366 N N . THR A 1 174 ? 5.519 -10.350 17.673 1.00 43.88 174 THR A N 1
ATOM 1367 C CA . THR A 1 174 ? 6.600 -9.787 18.501 1.00 43.88 174 THR A CA 1
ATOM 1368 C C . THR A 1 174 ? 7.745 -10.761 18.794 1.00 43.88 174 THR A C 1
ATOM 1370 O O . THR A 1 174 ? 8.643 -10.391 19.549 1.00 43.88 174 THR A O 1
ATOM 1373 N N . GLN A 1 175 ? 7.750 -11.955 18.183 1.00 39.59 175 GLN A N 1
ATOM 1374 C CA . GLN A 1 175 ? 8.847 -12.936 18.250 1.00 39.59 175 GLN A CA 1
ATOM 1375 C C . GLN A 1 175 ? 9.615 -13.088 16.929 1.00 39.59 175 GLN A C 1
ATOM 1377 O O . GLN A 1 175 ? 9.001 -13.126 15.838 1.00 39.59 175 GLN A O 1
#

pLDDT: mean 81.2, std 12.86, range [34.84, 93.69]

Secondary structure (DSSP, 8-state):
------EEE-TTS-EEESSEEE----TTS-HHHHHHHHHHHHHTT--EEEEEGGGT-HHHHHHHHHHHHHTTS-EEEEE--SSHHHHHHHHHHHHT-S-EEEEEESSGGGHHHHHHHHHTTSEEEEEEES--HHHHHHHHT-TT--S---EEEETTEEEEPPSS--HHHHHHT--

Mean predicted aligned error: 7.07 Å

Foldseek 3Di:
DCDPQDWDAFQLRDTDRPDEDELQDDPPDDLVCSLVVLVVCLVVQHAEYEEEVVSVNLLSNLVNCVVVVVVPSHAYEYEDAPPQPVVLVVSCVSSVHQAHAEYEYADLVCQVVQVVCCVVRNYVAYAYEPDAPVSLVCQLPDPPNDHRHQWYQYPVGIGGDHNDPDVVVNVVVHD

Radius of gyration: 15.94 Å; Cα contacts (8 Å, |Δi|>4): 280; chains: 1; bounding box: 38×39×40 Å

Solvent-accessible surface area (backbone atoms only — not comparable to full-atom values): 10104 Å² total; per-residue (Å²): 131,88,71,75,77,56,63,45,80,34,63,82,78,48,72,46,52,76,56,69,44,73,54,76,66,65,90,86,58,59,76,83,49,53,47,54,54,53,50,51,40,45,76,74,63,49,34,20,39,41,44,35,68,89,52,73,39,47,53,53,48,20,69,66,43,39,69,34,40,78,74,63,62,40,42,39,33,44,39,59,82,59,66,57,55,67,44,47,54,50,52,28,61,56,26,65,43,85,52,38,49,31,39,34,35,69,51,86,89,48,51,73,49,50,48,51,34,38,76,69,55,46,17,77,40,45,29,33,30,72,65,51,72,68,59,50,50,54,55,75,67,36,88,86,68,84,69,77,57,28,30,39,38,44,100,91,46,76,43,78,36,60,90,59,89,52,71,72,60,54,58,68,71,73,112

InterPro domains:
  IPR018170 Aldo/keto reductase, conserved site [PS00062] (114-131)
  IPR018170 Aldo/keto reductase, conserved site [PS00798] (45-62)
  IPR020471 Aldo-keto reductase [PTHR11732] (8-154)
  IPR023210 NADP-dependent oxidoreductase domain [PF00248] (19-163)
  IPR036812 NAD(P)-dependent oxidoreductase domain superfamily [G3DSA:3.20.20.100] (1-155)
  IPR036812 NAD(P)-dependent oxidoreductase domain superfamily [SSF51430] (5-168)

Organism: Neotoma lepida (NCBI:txid56216)

Nearest PDB structures (foldseek):
  3cv6-assembly2_B  TM=9.065E-01  e=8.987E-21  Mus musculus
  3fjn-assembly1_A  TM=9.193E-01  e=3.590E-20  Mus musculus
  2fvl-assembly3_C  TM=9.251E-01  e=5.578E-20  Homo sapiens
  2ipg-assembly1_B  TM=9.230E-01  e=1.347E-19  Mus musculus
  5uxf-assembly1_A  TM=8.389E-01  e=2.691E-19  Mus musculus

Sequence (175 aa):
MNSKCQRVELNDGHFIPVLGFGTAIPAEVPTSKIKEIIKIAIDAGFRHFDSSSVYKTEDYVGEVIRSKIADGTVWCNCFRPELVRSSLEQSLKKVQLDYVDLYLMSYPVALKALEKCKDAGLTKSIGVSNFNRRQLEMILNKPGLKHKPVCNQLQRGIVVLSTSLNEKRIKENTQ